Protein AF-A0AAD8A7N6-F1 (afdb_monomer)

Mean predicted aligned error: 13.06 Å

Structure (mmCIF, N/CA/C/O backbone):
data_AF-A0AAD8A7N6-F1
#
_entry.id   AF-A0AAD8A7N6-F1
#
loop_
_atom_site.group_PDB
_atom_site.id
_atom_site.type_symbol
_atom_site.label_atom_id
_atom_site.label_alt_id
_atom_site.label_comp_id
_atom_site.label_asym_id
_atom_site.label_entity_id
_atom_site.label_seq_id
_atom_site.pdbx_PDB_ins_code
_atom_site.Cartn_x
_atom_site.Cartn_y
_atom_site.Cartn_z
_atom_site.occupancy
_atom_site.B_iso_or_equiv
_atom_site.auth_seq_id
_atom_site.auth_comp_id
_atom_site.auth_asym_id
_atom_site.auth_atom_id
_atom_site.pdbx_PDB_model_num
ATOM 1 N N . MET A 1 1 ? -15.462 18.076 19.093 1.00 46.31 1 MET A N 1
ATOM 2 C CA . MET A 1 1 ? -15.935 16.865 18.397 1.00 46.31 1 MET A CA 1
ATOM 3 C C . MET A 1 1 ? -15.873 17.204 16.921 1.00 46.31 1 MET A C 1
ATOM 5 O O . MET A 1 1 ? -16.372 18.259 16.546 1.00 46.31 1 MET A O 1
ATOM 9 N N . ASP A 1 2 ? -15.022 16.487 16.196 1.00 60.28 2 ASP A N 1
ATOM 10 C CA . ASP A 1 2 ? -14.310 16.960 15.004 1.00 60.28 2 ASP A CA 1
ATOM 11 C C . ASP A 1 2 ? -15.208 16.905 13.756 1.00 60.28 2 ASP A C 1
ATOM 13 O O . ASP A 1 2 ? -15.872 15.897 13.522 1.00 60.28 2 ASP A O 1
ATOM 17 N N . GLN A 1 3 ? -15.214 17.958 12.928 1.00 60.38 3 GLN A N 1
ATOM 18 C CA . GLN A 1 3 ? -15.996 18.017 11.675 1.00 60.38 3 GLN A CA 1
ATOM 19 C C . GLN A 1 3 ? -15.710 16.816 10.754 1.00 60.38 3 GLN A C 1
ATOM 21 O O . GLN A 1 3 ? -16.534 16.448 9.915 1.00 60.38 3 GLN A O 1
ATOM 26 N N . PHE A 1 4 ? -14.543 16.197 10.932 1.00 56.78 4 PHE A N 1
ATOM 27 C CA . PHE A 1 4 ? -14.116 14.992 10.244 1.00 56.78 4 PHE A CA 1
ATOM 28 C C . PHE A 1 4 ? -14.900 13.730 10.652 1.00 56.78 4 PHE A C 1
ATOM 30 O O . PHE A 1 4 ? -15.256 12.925 9.790 1.00 56.78 4 PHE A O 1
ATOM 37 N N . GLU A 1 5 ? -15.207 13.554 11.941 1.00 57.00 5 GLU A N 1
ATOM 38 C CA . GLU A 1 5 ? -15.971 12.397 12.436 1.00 57.00 5 GLU A CA 1
ATOM 39 C C . GLU A 1 5 ? -17.414 12.428 11.918 1.00 57.00 5 GLU A C 1
ATOM 41 O O . GLU A 1 5 ? -17.934 11.406 11.465 1.00 57.00 5 GLU A O 1
ATOM 46 N N . ASP A 1 6 ? -18.013 13.621 11.859 1.00 71.75 6 ASP A N 1
ATOM 47 C CA . ASP A 1 6 ? -19.338 13.839 11.272 1.00 71.75 6 ASP A CA 1
ATOM 48 C C . ASP A 1 6 ? -19.371 13.529 9.769 1.00 71.75 6 ASP A C 1
ATOM 50 O O . ASP A 1 6 ? -20.366 13.009 9.254 1.00 71.75 6 ASP A O 1
ATOM 54 N N . GLU A 1 7 ? -18.294 13.833 9.036 1.00 70.50 7 GLU A N 1
ATOM 55 C CA . GLU A 1 7 ? -18.201 13.489 7.615 1.00 70.50 7 GLU A CA 1
ATOM 56 C C . GLU A 1 7 ? -18.102 11.968 7.426 1.00 70.50 7 GLU A C 1
ATOM 58 O O . GLU A 1 7 ? -18.803 11.404 6.582 1.00 70.50 7 GLU A O 1
ATOM 63 N N . VAL A 1 8 ? -17.299 11.281 8.247 1.00 63.91 8 VAL A N 1
ATOM 64 C CA . VAL A 1 8 ? -17.173 9.813 8.229 1.00 63.91 8 VAL A CA 1
ATOM 65 C C . VAL A 1 8 ? -18.505 9.136 8.566 1.00 63.91 8 VAL A C 1
ATOM 67 O O . VAL A 1 8 ? -18.889 8.174 7.890 1.00 63.91 8 VAL A O 1
ATOM 70 N N . LEU A 1 9 ? -19.250 9.652 9.547 1.00 67.88 9 LEU A N 1
ATOM 71 C CA . LEU A 1 9 ? -20.554 9.114 9.933 1.00 67.88 9 LEU A CA 1
ATOM 72 C C . LEU A 1 9 ? -21.582 9.263 8.799 1.00 67.88 9 LEU A C 1
ATOM 74 O O . LEU A 1 9 ? -22.197 8.277 8.385 1.00 67.88 9 LEU A O 1
ATOM 78 N N . LYS A 1 10 ? -21.680 10.456 8.195 1.00 77.38 10 LYS A N 1
ATOM 79 C CA . LYS A 1 10 ? -22.572 10.721 7.048 1.00 77.38 10 LYS A CA 1
ATOM 80 C C . LYS A 1 10 ? -22.277 9.817 5.851 1.00 77.38 10 LYS A C 1
ATOM 82 O O . LYS A 1 10 ? -23.195 9.368 5.163 1.00 77.38 10 LYS A O 1
ATOM 87 N N . LEU A 1 11 ? -21.003 9.528 5.595 1.00 69.44 11 LEU A N 1
ATOM 88 C CA . LEU A 1 11 ? -20.590 8.638 4.507 1.00 69.44 11 LEU A CA 1
ATOM 89 C C . LEU A 1 11 ? -20.935 7.179 4.793 1.00 69.44 11 LEU A C 1
ATOM 91 O O . LEU A 1 11 ? -21.387 6.468 3.895 1.00 69.44 11 LEU A O 1
ATOM 95 N N . THR A 1 12 ? -20.768 6.750 6.042 1.00 64.75 12 THR A N 1
ATOM 96 C CA . THR A 1 12 ? -21.129 5.399 6.488 1.00 64.75 12 THR A CA 1
ATOM 97 C C . THR A 1 12 ? -22.633 5.164 6.314 1.00 64.75 12 THR A C 1
ATOM 99 O O . THR A 1 12 ? -23.049 4.145 5.758 1.00 64.75 12 THR A O 1
ATOM 102 N N . GLU A 1 13 ? -23.458 6.154 6.663 1.00 77.25 13 GLU A N 1
ATOM 103 C CA . GLU A 1 13 ? -24.908 6.114 6.450 1.00 77.25 13 GLU A CA 1
ATOM 104 C C . GLU A 1 13 ? -25.305 6.123 4.967 1.00 77.25 13 GLU A C 1
ATOM 106 O O . GLU A 1 13 ? -26.224 5.404 4.565 1.00 77.25 13 GLU A O 1
ATOM 111 N N . GLN A 1 14 ? -24.617 6.906 4.127 1.00 72.12 14 GLN A N 1
ATOM 112 C CA . GLN A 1 14 ? -24.842 6.906 2.677 1.00 72.12 14 GLN A CA 1
ATOM 113 C C . GLN A 1 14 ? -24.515 5.544 2.052 1.00 72.12 14 GLN A C 1
ATOM 115 O O . GLN A 1 14 ? -25.304 5.040 1.253 1.00 72.12 14 GLN A O 1
ATOM 120 N N . ILE A 1 15 ? -23.410 4.907 2.451 1.00 67.56 15 ILE A N 1
ATOM 121 C CA . ILE A 1 15 ? -23.038 3.560 1.991 1.00 67.56 15 ILE A CA 1
ATOM 122 C C . ILE A 1 15 ? -24.083 2.527 2.436 1.00 67.56 15 ILE A C 1
ATOM 124 O O . ILE A 1 15 ? -24.479 1.674 1.641 1.00 67.56 15 ILE A O 1
ATOM 128 N N . HIS A 1 16 ? -24.584 2.619 3.671 1.00 68.31 16 HIS A N 1
ATOM 129 C CA . HIS A 1 16 ? -25.640 1.733 4.169 1.00 68.31 16 HIS A CA 1
ATOM 130 C C . HIS A 1 16 ? -26.956 1.896 3.384 1.00 68.31 16 HIS A C 1
ATOM 132 O O . HIS A 1 16 ? -27.579 0.907 2.994 1.00 68.31 16 HIS A O 1
ATOM 138 N N . LYS A 1 17 ? -27.345 3.136 3.056 1.00 72.94 17 LYS A N 1
ATOM 139 C CA . LYS A 1 17 ? -28.509 3.424 2.198 1.00 72.94 17 LYS A CA 1
ATOM 140 C C . LYS A 1 17 ? -28.326 2.890 0.772 1.00 72.94 17 LYS A C 1
ATOM 142 O O . LYS A 1 17 ? -29.270 2.337 0.211 1.00 72.94 17 LYS A O 1
ATOM 147 N N . LEU A 1 18 ? -27.121 2.991 0.204 1.00 64.88 18 LEU A N 1
ATOM 148 C CA . LEU A 1 18 ? -26.805 2.452 -1.126 1.00 64.88 18 LEU A CA 1
ATOM 149 C C . LEU A 1 18 ? -26.867 0.916 -1.162 1.00 64.88 18 LEU A C 1
ATOM 151 O O . LEU A 1 18 ? -27.415 0.362 -2.114 1.00 64.88 18 LEU A O 1
ATOM 155 N N . LYS A 1 19 ? -26.402 0.231 -0.107 1.00 60.16 19 LYS A N 1
ATOM 156 C CA . LYS A 1 19 ? -26.507 -1.236 0.035 1.00 60.16 19 LYS A CA 1
ATOM 157 C C . LYS A 1 19 ? -27.957 -1.731 0.087 1.00 60.16 19 LYS A C 1
ATOM 159 O O . LYS A 1 19 ? -28.248 -2.806 -0.430 1.00 60.16 19 LYS A O 1
ATOM 164 N N . ASN A 1 20 ? -28.862 -0.937 0.659 1.00 56.34 20 ASN A N 1
ATOM 165 C CA . ASN A 1 20 ? -30.268 -1.312 0.830 1.00 56.34 20 ASN A CA 1
ATOM 166 C C . ASN A 1 20 ? -31.174 -0.884 -0.338 1.00 56.34 20 ASN A C 1
ATOM 168 O O . ASN A 1 20 ? -32.325 -1.308 -0.390 1.00 56.34 20 ASN A O 1
ATOM 172 N N . SER A 1 21 ? -30.690 -0.060 -1.278 1.00 51.03 21 SER A N 1
ATOM 173 C CA . SER A 1 21 ? -31.561 0.544 -2.294 1.00 51.03 21 SER A CA 1
ATOM 174 C C . SER A 1 21 ? -31.680 -0.235 -3.608 1.00 51.03 21 SER A C 1
ATOM 176 O O . SER A 1 21 ? -32.789 -0.274 -4.134 1.00 51.03 21 SER A O 1
ATOM 178 N N . LYS A 1 22 ? -30.647 -0.892 -4.171 1.00 47.41 22 LYS A N 1
ATOM 179 C CA . LYS A 1 22 ? -30.820 -1.653 -5.435 1.00 47.41 22 LYS A CA 1
ATOM 180 C C . LYS A 1 22 ? -29.900 -2.877 -5.599 1.00 47.41 22 LYS A C 1
ATOM 182 O O . LYS A 1 22 ? -28.683 -2.767 -5.575 1.00 47.41 22 LYS A O 1
ATOM 187 N N . HIS A 1 23 ? -30.562 -3.989 -5.945 1.00 35.00 23 HIS A N 1
ATOM 188 C CA . HIS A 1 23 ? -30.101 -5.206 -6.639 1.00 35.00 23 HIS A CA 1
ATOM 189 C C . HIS A 1 23 ? -29.477 -6.375 -5.852 1.00 35.00 23 HIS A C 1
ATOM 191 O O . HIS A 1 23 ? -28.300 -6.715 -5.929 1.00 35.00 23 HIS A O 1
ATOM 197 N N . SER A 1 24 ? -30.396 -7.109 -5.225 1.00 34.59 24 SER A N 1
ATOM 198 C CA . SER A 1 24 ? -30.426 -8.572 -5.158 1.00 34.59 24 SER A CA 1
ATOM 199 C C . SER A 1 24 ? -30.025 -9.251 -6.493 1.00 34.59 24 SER A C 1
ATOM 201 O O . SER A 1 24 ? -30.486 -8.849 -7.558 1.00 34.59 24 SER A O 1
ATOM 203 N N . LYS A 1 25 ? -29.236 -10.336 -6.395 1.00 36.25 25 LYS A N 1
ATOM 204 C CA . LYS A 1 25 ? -28.966 -11.392 -7.406 1.00 36.25 25 LYS A CA 1
ATOM 205 C C . LYS A 1 25 ? -28.040 -11.068 -8.598 1.00 36.25 25 LYS A C 1
ATOM 207 O O . LYS A 1 25 ? -28.459 -11.057 -9.749 1.00 36.25 25 LYS A O 1
ATOM 212 N N . LYS A 1 26 ? -26.727 -11.054 -8.353 1.00 34.12 26 LYS A N 1
ATOM 213 C CA . LYS A 1 26 ? -25.748 -11.643 -9.298 1.00 34.12 26 LYS A CA 1
ATOM 214 C C . LYS A 1 26 ? -24.631 -12.371 -8.541 1.00 34.12 26 LYS A C 1
ATOM 216 O O . LYS A 1 26 ? -23.447 -12.139 -8.727 1.00 34.12 26 LYS A O 1
ATOM 221 N N . LYS A 1 27 ? -25.051 -13.252 -7.630 1.00 36.81 27 LYS A N 1
ATOM 222 C CA . LYS A 1 27 ? -24.215 -14.310 -7.056 1.00 36.81 27 LYS A CA 1
ATOM 223 C C . LYS A 1 27 ? -24.115 -15.414 -8.118 1.00 36.81 27 LYS A C 1
ATOM 225 O O . LYS A 1 27 ? -25.150 -15.857 -8.599 1.00 36.81 27 LYS A O 1
ATOM 230 N N . ILE A 1 28 ? -22.899 -15.858 -8.423 1.00 35.88 28 ILE A N 1
ATOM 231 C CA . ILE A 1 28 ? -22.592 -17.256 -8.770 1.00 35.88 28 ILE A CA 1
ATOM 232 C C . ILE A 1 28 ? -23.363 -17.809 -9.985 1.00 35.88 28 ILE A C 1
ATOM 234 O O . ILE A 1 28 ? -24.407 -18.443 -9.857 1.00 35.88 28 ILE A O 1
ATOM 238 N N . LYS A 1 29 ? -22.799 -17.628 -11.182 1.00 28.84 29 LYS A N 1
ATOM 239 C CA . LYS A 1 29 ? -23.037 -18.529 -12.325 1.00 28.84 29 LYS A CA 1
ATOM 240 C C . LYS A 1 29 ? -21.831 -18.554 -13.273 1.00 28.84 29 LYS A C 1
ATOM 242 O O . LYS A 1 29 ? -21.982 -18.397 -14.476 1.00 28.84 29 LYS A O 1
ATOM 247 N N . ILE A 1 30 ? -20.628 -18.681 -12.716 1.00 31.33 30 ILE A N 1
ATOM 248 C CA . ILE A 1 30 ? -19.391 -18.952 -13.464 1.00 31.33 30 ILE A CA 1
ATOM 249 C C . ILE A 1 30 ? -18.563 -19.903 -12.596 1.00 31.33 30 ILE A C 1
ATOM 251 O O . ILE A 1 30 ? -17.629 -19.472 -11.948 1.00 31.33 30 ILE A O 1
ATOM 255 N N . GLU A 1 31 ? -19.019 -21.149 -12.458 1.00 35.91 31 GLU A N 1
ATOM 256 C CA . GLU A 1 31 ? -18.225 -22.320 -12.035 1.00 35.91 31 GLU A CA 1
ATOM 257 C C . GLU A 1 31 ? -19.170 -23.525 -11.931 1.00 35.91 31 GLU A C 1
ATOM 259 O O . GLU A 1 31 ? -19.730 -23.818 -10.877 1.00 35.91 31 GLU A O 1
ATOM 264 N N . LYS A 1 32 ? -19.440 -24.157 -13.079 1.00 34.94 32 LYS A N 1
ATOM 265 C CA . LYS A 1 32 ? -19.813 -25.578 -13.225 1.00 34.94 32 LYS A CA 1
ATOM 266 C C . LYS A 1 32 ? -20.087 -25.877 -14.702 1.00 34.94 32 LYS A C 1
ATOM 268 O O . LYS A 1 32 ? -21.235 -25.895 -15.124 1.00 34.94 32 LYS A O 1
ATOM 273 N N . SER A 1 33 ? -19.017 -26.063 -15.471 1.00 31.70 33 SER A N 1
ATOM 274 C CA . SER A 1 33 ? -18.968 -26.942 -16.655 1.00 31.70 33 SER A CA 1
ATOM 275 C C . SER A 1 33 ? -17.565 -26.861 -17.271 1.00 31.70 33 SER A C 1
ATOM 277 O O . SER A 1 33 ? -17.348 -26.221 -18.294 1.00 31.70 33 SER A O 1
ATOM 279 N N . LEU A 1 34 ? -16.588 -27.451 -16.592 1.00 35.03 34 LEU A N 1
ATOM 280 C CA . LEU A 1 34 ? -15.287 -27.794 -17.170 1.00 35.03 34 LEU A CA 1
ATOM 281 C C . LEU A 1 34 ? -14.994 -29.227 -16.733 1.00 35.03 34 LEU A C 1
ATOM 283 O O . LEU A 1 34 ? -14.119 -29.473 -15.913 1.00 35.03 34 LEU A O 1
ATOM 287 N N . VAL A 1 35 ? -15.823 -30.153 -17.212 1.00 33.69 35 VAL A N 1
ATOM 288 C CA . VAL A 1 35 ? -15.494 -31.575 -17.256 1.00 33.69 35 VAL A CA 1
ATOM 289 C C . VAL A 1 35 ? -16.116 -32.140 -18.537 1.00 33.69 35 VAL A C 1
ATOM 291 O O . VAL A 1 35 ? -17.303 -31.930 -18.780 1.00 33.69 35 VAL A O 1
ATOM 294 N N . ASP A 1 36 ? -15.262 -32.818 -19.300 1.00 28.64 36 ASP A N 1
ATOM 295 C CA . ASP A 1 36 ? -15.499 -33.723 -20.431 1.00 28.64 36 ASP A CA 1
ATOM 296 C C . ASP A 1 36 ? -15.764 -33.175 -21.842 1.00 28.64 36 ASP A C 1
ATOM 298 O O . ASP A 1 36 ? -16.719 -32.450 -22.104 1.00 28.64 36 ASP A O 1
ATOM 302 N N . GLY A 1 37 ? -14.943 -33.672 -22.780 1.00 30.34 37 GLY A N 1
ATOM 303 C CA . GLY A 1 37 ? -15.409 -34.013 -24.126 1.00 30.34 37 GLY A CA 1
ATOM 304 C C . GLY A 1 37 ? -14.680 -33.362 -25.302 1.00 30.34 37 GLY A C 1
ATOM 305 O O . GLY A 1 37 ? -15.206 -32.444 -25.910 1.00 30.34 37 GLY A O 1
ATOM 306 N N . THR A 1 38 ? -13.493 -33.880 -25.630 1.00 29.62 38 THR A N 1
ATOM 307 C CA . THR A 1 38 ? -13.022 -34.217 -26.996 1.00 29.62 38 THR A CA 1
ATOM 308 C C . THR A 1 38 ? -13.595 -33.457 -28.210 1.00 29.62 38 THR A C 1
ATOM 310 O O . THR A 1 38 ? -14.731 -33.690 -28.621 1.00 29.62 38 THR A O 1
ATOM 313 N N . ASP A 1 39 ? -12.729 -32.702 -28.893 1.00 31.30 39 ASP A N 1
ATOM 314 C CA . ASP A 1 39 ? -12.876 -32.315 -30.302 1.00 31.30 39 ASP A CA 1
ATOM 315 C C . ASP A 1 39 ? -12.734 -33.538 -31.227 1.00 31.30 39 ASP A C 1
ATOM 317 O O . ASP A 1 39 ? -11.641 -34.095 -31.297 1.00 31.30 39 ASP A O 1
ATOM 321 N N . VAL A 1 40 ? -13.777 -33.899 -31.993 1.00 31.45 40 VAL A N 1
ATOM 322 C CA . VAL A 1 40 ? -13.654 -34.525 -33.331 1.00 31.45 40 VAL A CA 1
ATOM 323 C C . VAL A 1 40 ? -14.874 -34.162 -34.207 1.00 31.45 40 VAL A C 1
ATOM 325 O O . VAL A 1 40 ? -15.968 -34.679 -34.020 1.00 31.45 40 VAL A O 1
ATOM 328 N N . LEU A 1 41 ? -14.636 -33.258 -35.167 1.00 33.03 41 LEU A N 1
ATOM 329 C CA . LEU A 1 41 ? -15.155 -33.156 -36.547 1.00 33.03 41 LEU A CA 1
ATOM 330 C C . LEU A 1 41 ? -16.608 -33.580 -36.878 1.00 33.03 41 LEU A C 1
ATOM 332 O O . LEU A 1 41 ? -16.917 -34.765 -36.943 1.00 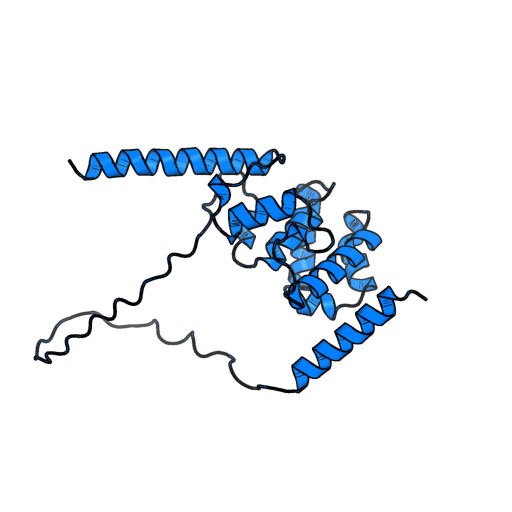33.03 41 LEU A O 1
ATOM 336 N N . CYS A 1 42 ? -17.411 -32.633 -37.386 1.00 27.42 42 CYS A N 1
ATOM 337 C CA . CYS A 1 42 ? -18.180 -32.861 -38.620 1.00 27.42 42 CYS A CA 1
ATOM 338 C C . CYS A 1 42 ? -18.540 -31.544 -39.326 1.00 27.42 42 CYS A C 1
ATOM 340 O O . CYS A 1 42 ? -18.980 -30.575 -38.711 1.00 27.42 42 CYS A O 1
ATOM 342 N N . ALA A 1 43 ? -18.319 -31.537 -40.636 1.00 39.12 43 ALA A N 1
ATOM 343 C CA . ALA A 1 43 ? -18.619 -30.462 -41.556 1.00 39.12 43 ALA A CA 1
ATOM 344 C C . ALA A 1 43 ? -20.097 -30.483 -41.975 1.00 39.12 43 ALA A C 1
ATOM 346 O O . ALA A 1 43 ? -20.593 -31.506 -42.431 1.00 39.12 43 ALA A O 1
ATOM 347 N N . SER A 1 44 ? -20.755 -29.325 -41.941 1.00 31.86 44 SER A N 1
ATOM 348 C CA . SER A 1 44 ? -21.818 -28.965 -42.888 1.00 31.86 44 SER A CA 1
ATOM 349 C C . SER A 1 44 ? -22.061 -27.462 -42.812 1.00 31.86 44 SER A C 1
ATOM 351 O O . SER A 1 44 ? -22.163 -26.897 -41.725 1.00 31.86 44 SER A O 1
ATOM 353 N N . GLY A 1 45 ? -22.083 -26.827 -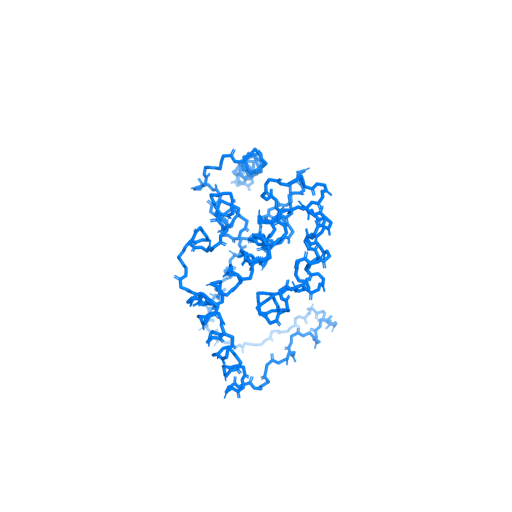43.981 1.00 41.66 45 GLY A N 1
ATOM 354 C CA . GLY A 1 45 ? -21.976 -25.390 -44.168 1.00 41.66 45 GLY A CA 1
ATOM 355 C C . GLY A 1 45 ? -23.002 -24.543 -43.419 1.00 41.66 45 GLY A C 1
ATOM 356 O O . GLY A 1 45 ? -24.203 -24.792 -43.454 1.00 41.66 45 GLY A O 1
ATOM 357 N N . PHE A 1 46 ? -22.501 -23.447 -42.859 1.00 30.03 46 PHE A N 1
ATOM 358 C CA . PHE A 1 46 ? -23.254 -22.209 -42.761 1.00 30.03 46 PHE A CA 1
ATOM 359 C C . PHE A 1 46 ? -22.282 -21.052 -43.010 1.00 30.03 46 PHE A C 1
ATOM 361 O O . PHE A 1 46 ? -21.389 -20.782 -42.207 1.00 30.03 46 PHE A O 1
ATOM 368 N N . PHE A 1 47 ? -22.415 -20.406 -44.170 1.00 38.72 47 PHE A N 1
ATOM 369 C CA . PHE A 1 47 ? -21.736 -19.149 -44.464 1.00 38.72 47 PHE A CA 1
ATOM 370 C C . PHE A 1 47 ? -22.313 -18.073 -43.539 1.00 38.72 47 PHE A C 1
ATOM 372 O O . PHE A 1 47 ? -23.384 -17.529 -43.786 1.00 38.72 47 PHE A O 1
ATOM 379 N N . GLY A 1 48 ? -21.590 -17.788 -42.461 1.00 31.38 48 GLY A N 1
ATOM 380 C CA . GLY A 1 48 ? -21.832 -16.673 -41.556 1.00 31.38 48 GLY A CA 1
ATOM 381 C C . GLY A 1 48 ? -20.538 -15.898 -41.362 1.00 31.38 48 GLY A C 1
ATOM 382 O O . GLY A 1 48 ? -19.820 -16.107 -40.389 1.00 31.38 48 GLY A O 1
ATOM 383 N N . ASN A 1 49 ? -20.224 -15.022 -42.316 1.00 37.53 49 ASN A N 1
ATOM 384 C CA . ASN A 1 49 ? -19.196 -14.003 -42.145 1.00 37.53 49 ASN A CA 1
ATOM 385 C C . ASN A 1 49 ? -19.654 -13.010 -41.074 1.00 37.53 49 ASN A C 1
ATOM 387 O O . ASN A 1 49 ? -20.385 -12.079 -41.381 1.00 37.53 49 ASN A O 1
ATOM 391 N N . THR A 1 50 ? -19.166 -13.178 -39.852 1.00 33.88 50 THR A N 1
ATOM 392 C CA . THR A 1 50 ? -18.843 -12.072 -38.944 1.00 33.88 50 THR A CA 1
ATOM 393 C C . THR A 1 50 ? -17.770 -12.571 -37.991 1.00 33.88 50 THR A C 1
ATOM 395 O O . THR A 1 50 ? -18.050 -13.083 -36.908 1.00 33.88 50 THR A O 1
ATOM 398 N N . SER A 1 51 ? -16.512 -12.435 -38.405 1.00 40.16 51 SER A N 1
ATOM 399 C CA . SER A 1 51 ? -15.379 -12.441 -37.490 1.00 40.16 51 SER A CA 1
ATOM 400 C C . SER A 1 51 ? -15.455 -11.182 -36.622 1.00 40.16 51 SER A C 1
ATOM 402 O O . SER A 1 51 ? -14.737 -10.208 -36.845 1.00 40.16 51 SER A O 1
ATOM 404 N N . GLU A 1 52 ? -16.333 -11.174 -35.622 1.00 39.16 52 GLU A N 1
ATOM 405 C CA . GLU A 1 52 ? -16.111 -10.320 -34.463 1.00 39.16 52 GLU A CA 1
ATOM 406 C C . GLU A 1 52 ? -14.972 -10.950 -33.667 1.00 39.16 52 GLU A C 1
ATOM 408 O O . GLU A 1 52 ? -15.165 -11.735 -32.738 1.00 39.16 52 GLU A O 1
ATOM 413 N N . SER A 1 53 ? -13.748 -10.612 -34.071 1.00 41.94 53 SER A N 1
ATOM 414 C CA . SER A 1 53 ? -12.565 -10.766 -33.239 1.00 41.94 53 SER A CA 1
ATOM 415 C C . SER A 1 53 ? -12.812 -9.981 -31.954 1.00 41.94 53 SER A C 1
ATOM 417 O O . SER A 1 53 ? -12.523 -8.787 -31.880 1.00 41.94 53 SER A O 1
ATOM 419 N N . LYS A 1 54 ? -13.381 -10.638 -30.935 1.00 43.53 54 LYS A N 1
ATOM 420 C CA . LYS A 1 54 ? -13.385 -10.136 -29.561 1.00 43.53 54 LYS A CA 1
ATOM 421 C C . LYS A 1 54 ? -11.931 -9.857 -29.223 1.00 43.53 54 LYS A C 1
ATOM 423 O O . LYS A 1 54 ? -11.144 -10.781 -29.037 1.00 43.53 54 LYS A O 1
ATOM 428 N N . THR A 1 55 ? -11.561 -8.583 -29.224 1.00 43.22 55 THR A N 1
ATOM 429 C CA . THR A 1 55 ? -10.212 -8.148 -28.889 1.00 43.22 55 THR A CA 1
ATOM 430 C C . THR A 1 55 ? -9.927 -8.630 -27.473 1.00 43.22 55 THR A C 1
ATOM 432 O O . THR A 1 55 ? -10.494 -8.136 -26.498 1.00 43.22 55 THR A O 1
ATOM 435 N N . ILE A 1 56 ? -9.095 -9.665 -27.348 1.00 50.91 56 ILE A N 1
ATOM 436 C CA . ILE A 1 56 ? -8.638 -10.141 -26.048 1.00 50.91 56 ILE A CA 1
ATOM 437 C C . ILE A 1 56 ? -7.819 -8.991 -25.463 1.00 50.91 56 ILE A C 1
ATOM 439 O O . ILE A 1 56 ? -6.692 -8.734 -25.886 1.00 50.91 56 ILE A O 1
ATOM 443 N N . LYS A 1 57 ? -8.404 -8.243 -24.520 1.00 47.44 57 LYS A N 1
ATOM 444 C CA . LYS A 1 57 ? -7.654 -7.271 -23.726 1.00 47.44 57 LYS A CA 1
ATOM 445 C C . LYS A 1 57 ? -6.613 -8.059 -22.940 1.00 47.44 57 LYS A C 1
ATOM 447 O O . LYS A 1 57 ? -6.944 -8.743 -21.977 1.00 47.44 57 LYS A O 1
ATOM 452 N N . HIS A 1 58 ? -5.358 -7.994 -23.368 1.00 63.22 58 HIS A N 1
ATOM 453 C CA . HIS A 1 58 ? -4.250 -8.526 -22.588 1.00 63.22 58 HIS A CA 1
ATOM 454 C C . HIS A 1 58 ? -4.087 -7.669 -21.332 1.00 63.22 58 HIS A C 1
ATOM 456 O O . HIS A 1 58 ? -3.577 -6.550 -21.391 1.00 63.22 58 HIS A O 1
ATOM 462 N N . TYR A 1 59 ? -4.554 -8.190 -20.200 1.00 83.88 59 TYR A N 1
ATOM 463 C CA . TYR A 1 59 ? -4.331 -7.576 -18.899 1.00 83.88 59 TYR A CA 1
ATOM 464 C C . TYR A 1 59 ? -2.871 -7.761 -18.487 1.00 83.88 59 TYR A C 1
ATOM 466 O O . TYR A 1 59 ? -2.263 -8.808 -18.715 1.00 83.88 59 TYR A O 1
ATOM 474 N N . TRP A 1 60 ? -2.291 -6.715 -17.904 1.00 93.94 60 TRP A N 1
ATOM 475 C CA . TRP A 1 60 ? -0.951 -6.783 -17.344 1.00 93.94 60 TRP A CA 1
ATOM 476 C C . TRP A 1 60 ? -0.937 -7.748 -16.154 1.00 93.94 60 TRP A C 1
ATOM 478 O O . TRP A 1 60 ? -1.744 -7.634 -15.236 1.00 93.94 60 TRP A O 1
ATOM 488 N N . THR A 1 61 ? -0.003 -8.697 -16.163 1.00 95.69 61 THR A N 1
ATOM 489 C CA . THR A 1 61 ? 0.297 -9.549 -15.008 1.00 95.69 61 THR A CA 1
ATOM 490 C C . THR A 1 61 ? 1.778 -9.378 -14.683 1.00 95.69 61 THR A C 1
ATOM 492 O O . THR A 1 61 ? 2.623 -9.806 -15.480 1.00 95.69 61 THR A O 1
ATOM 495 N N . PRO A 1 62 ? 2.126 -8.726 -13.562 1.00 96.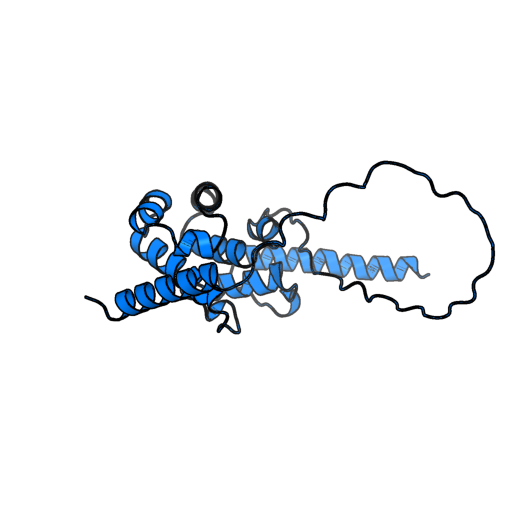06 62 PRO A N 1
ATOM 496 C CA . PRO A 1 62 ? 3.513 -8.524 -13.187 1.00 96.06 62 PRO A CA 1
ATOM 497 C C . PRO A 1 62 ? 4.184 -9.885 -12.933 1.00 96.06 62 PRO A C 1
ATOM 499 O O . PRO A 1 62 ? 3.670 -10.701 -12.167 1.00 96.06 62 PRO A O 1
ATOM 502 N N . PRO A 1 63 ? 5.329 -10.180 -13.570 1.00 96.62 63 PRO A N 1
ATOM 503 C CA . PRO A 1 63 ? 5.994 -11.464 -13.399 1.00 96.62 63 PRO A CA 1
ATOM 504 C C . PRO A 1 63 ? 6.574 -11.626 -11.991 1.00 96.62 63 PRO A C 1
ATOM 506 O O . PRO A 1 63 ? 7.067 -10.669 -11.391 1.00 96.62 63 PRO A O 1
ATOM 509 N N . ARG A 1 64 ? 6.621 -12.869 -11.505 1.00 97.25 64 ARG A N 1
ATOM 510 C CA . ARG A 1 64 ? 7.326 -13.202 -10.262 1.00 97.25 64 ARG A CA 1
ATOM 511 C C . ARG A 1 64 ? 8.823 -12.924 -10.391 1.00 97.25 64 ARG A C 1
ATOM 513 O O . ARG A 1 64 ? 9.443 -13.349 -11.367 1.00 97.25 64 ARG A O 1
ATOM 520 N N . SER A 1 65 ? 9.386 -12.215 -9.420 1.00 97.31 65 SER A N 1
ATOM 521 C CA . SER A 1 65 ? 10.810 -11.894 -9.323 1.00 97.31 65 SER A CA 1
ATOM 522 C C . SER A 1 65 ? 11.482 -12.713 -8.215 1.00 97.31 65 SER A C 1
ATOM 524 O O . SER A 1 65 ? 10.802 -13.204 -7.312 1.00 97.31 65 SER A O 1
ATOM 526 N N . PRO A 1 66 ? 12.823 -12.814 -8.196 1.00 97.12 66 PRO A N 1
ATOM 527 C CA . PRO A 1 66 ? 13.540 -13.433 -7.079 1.00 97.12 66 PRO A CA 1
ATOM 528 C C . PRO A 1 66 ? 13.445 -12.627 -5.768 1.00 97.12 66 PRO A C 1
ATOM 530 O O . PRO A 1 66 ? 13.948 -13.069 -4.737 1.00 97.12 66 PRO A O 1
ATOM 533 N N . TYR A 1 67 ? 12.840 -11.433 -5.778 1.00 95.38 67 TYR A N 1
ATOM 534 C CA . TYR A 1 67 ? 12.747 -10.560 -4.606 1.00 95.38 67 TYR A CA 1
ATOM 535 C C . TYR A 1 67 ? 11.488 -10.785 -3.766 1.00 95.38 67 TYR A C 1
ATOM 537 O O . TYR A 1 67 ? 11.443 -10.273 -2.646 1.00 95.38 67 TYR A O 1
ATOM 545 N N . ASN A 1 68 ? 10.506 -11.532 -4.289 1.00 94.31 68 ASN A N 1
ATOM 546 C CA . ASN A 1 68 ? 9.255 -11.890 -3.614 1.00 94.31 68 ASN A CA 1
ATOM 547 C C . ASN A 1 68 ? 8.556 -10.690 -2.965 1.00 94.31 68 ASN A C 1
ATOM 549 O O . ASN A 1 68 ? 8.205 -10.715 -1.784 1.00 94.31 68 ASN A O 1
ATOM 553 N N . LEU A 1 69 ? 8.383 -9.612 -3.730 1.00 97.00 69 LEU A N 1
ATOM 554 C CA . LEU A 1 69 ? 7.678 -8.442 -3.225 1.00 97.00 69 LEU A CA 1
ATOM 555 C C . LEU A 1 69 ? 6.204 -8.791 -3.001 1.00 97.00 69 LEU A C 1
ATOM 557 O O . LEU A 1 69 ? 5.589 -9.478 -3.816 1.00 97.00 69 LEU A O 1
ATOM 561 N N . VAL A 1 70 ? 5.616 -8.305 -1.905 1.00 97.50 70 VAL A N 1
ATOM 562 C CA . VAL A 1 70 ? 4.206 -8.588 -1.579 1.00 97.50 70 VAL A CA 1
ATOM 563 C C . VAL A 1 70 ? 3.260 -8.068 -2.670 1.00 97.50 70 VAL A C 1
ATOM 565 O O . VAL A 1 70 ? 2.246 -8.692 -2.974 1.00 97.50 70 VAL A O 1
ATOM 568 N N . GLN A 1 71 ? 3.654 -6.987 -3.348 1.00 98.25 71 GLN A N 1
ATOM 569 C CA . GLN A 1 71 ? 2.956 -6.423 -4.499 1.00 98.25 71 GLN A CA 1
ATOM 570 C C . GLN A 1 71 ? 2.812 -7.413 -5.664 1.00 98.25 71 GLN A C 1
ATOM 572 O O . GLN A 1 71 ? 1.814 -7.373 -6.372 1.00 98.25 71 GLN A O 1
ATOM 577 N N . GLU A 1 72 ? 3.767 -8.331 -5.851 1.00 97.88 72 GLU A N 1
ATOM 578 C CA . GLU A 1 72 ? 3.689 -9.364 -6.892 1.00 97.88 72 GLU A CA 1
ATOM 579 C C . GLU A 1 72 ? 2.583 -10.391 -6.616 1.00 97.88 72 GLU A C 1
ATOM 581 O O . GLU A 1 72 ? 2.245 -11.166 -7.505 1.00 97.88 72 GLU A O 1
ATOM 586 N N . VAL A 1 73 ? 2.089 -10.486 -5.375 1.00 97.12 73 VAL A N 1
ATOM 587 C CA . VAL A 1 73 ? 0.972 -11.370 -5.001 1.00 97.12 73 VAL A CA 1
ATOM 588 C C . VAL A 1 73 ? -0.343 -10.601 -5.057 1.00 97.12 73 VAL A C 1
ATOM 590 O O . VAL A 1 73 ? -1.325 -11.111 -5.578 1.00 97.12 73 VAL A O 1
ATOM 593 N N . LEU A 1 74 ? -0.355 -9.367 -4.549 1.00 97.69 74 LEU A N 1
ATOM 594 C CA . LEU A 1 74 ? -1.576 -8.580 -4.350 1.00 97.69 74 LEU A CA 1
ATOM 595 C C . LEU A 1 74 ? -2.019 -7.769 -5.575 1.00 97.69 74 LEU A C 1
ATOM 597 O O . LEU A 1 74 ? -3.041 -7.106 -5.517 1.00 97.69 74 LEU A O 1
ATOM 601 N N . HIS A 1 75 ? -1.287 -7.806 -6.692 1.00 97.06 75 HIS A N 1
ATOM 602 C CA . HIS A 1 75 ? -1.552 -6.949 -7.859 1.00 97.06 75 HIS A CA 1
ATOM 603 C C . HIS A 1 75 ? -2.952 -7.083 -8.487 1.00 97.06 75 HIS A C 1
ATOM 605 O O . HIS A 1 75 ? -3.339 -6.235 -9.286 1.00 97.06 75 HIS A O 1
ATOM 611 N N . HIS A 1 76 ? -3.670 -8.173 -8.211 1.00 95.19 76 HIS A N 1
ATOM 612 C CA . HIS A 1 76 ? -5.017 -8.413 -8.725 1.00 95.19 76 HIS A CA 1
ATOM 613 C C . HIS A 1 76 ? -6.085 -7.611 -7.967 1.00 95.19 76 HIS A C 1
ATOM 615 O O . HIS A 1 76 ? -7.176 -7.421 -8.497 1.00 95.19 76 HIS A O 1
ATOM 621 N N . ASP A 1 77 ? -5.766 -7.131 -6.761 1.00 97.62 77 ASP A N 1
ATOM 622 C CA . ASP A 1 77 ? -6.612 -6.253 -5.961 1.00 97.62 77 ASP A CA 1
ATOM 623 C C . ASP A 1 77 ? -5.839 -4.969 -5.629 1.00 97.62 77 ASP A C 1
ATOM 625 O O . ASP A 1 77 ? -4.930 -4.923 -4.794 1.00 97.62 77 ASP A O 1
ATOM 629 N N . GLU A 1 78 ? -6.204 -3.900 -6.329 1.00 97.56 78 GLU A N 1
ATOM 630 C CA . GLU A 1 78 ? -5.562 -2.594 -6.221 1.00 97.56 78 GLU A CA 1
ATOM 631 C C . GLU A 1 78 ? -5.598 -2.034 -4.795 1.00 97.56 78 GLU A C 1
ATOM 633 O O . GLU A 1 78 ? -4.607 -1.462 -4.329 1.00 97.56 78 GLU A O 1
ATOM 638 N N . TRP A 1 79 ? -6.709 -2.226 -4.080 1.00 98.56 79 TRP A N 1
ATOM 639 C CA . TRP A 1 79 ? -6.864 -1.742 -2.714 1.00 98.56 79 TRP A CA 1
ATOM 640 C C . TRP A 1 79 ? -5.971 -2.520 -1.750 1.00 98.56 79 TRP A C 1
ATOM 642 O O . TRP A 1 79 ? -5.264 -1.900 -0.952 1.00 98.56 79 TRP A O 1
ATOM 652 N N . GLN A 1 80 ? -5.930 -3.853 -1.846 1.00 98.62 80 GLN A N 1
ATOM 653 C CA . GLN A 1 80 ? -5.051 -4.666 -1.001 1.00 98.62 80 GLN A CA 1
ATOM 654 C C . GLN A 1 80 ? -3.574 -4.351 -1.256 1.00 98.62 80 GLN A C 1
ATOM 656 O O . GLN A 1 80 ? -2.783 -4.276 -0.312 1.00 98.62 80 GLN A O 1
ATOM 661 N N . LEU A 1 81 ? -3.188 -4.107 -2.512 1.00 98.62 81 LEU A N 1
ATOM 662 C CA . LEU A 1 81 ? -1.828 -3.684 -2.841 1.00 98.62 81 LEU A CA 1
ATOM 663 C C . LEU A 1 81 ? -1.489 -2.330 -2.207 1.00 98.62 81 LEU A C 1
ATOM 665 O O . LEU A 1 81 ? -0.421 -2.182 -1.605 1.00 98.62 81 LEU A O 1
ATOM 669 N N . LEU A 1 82 ? -2.385 -1.346 -2.307 1.00 98.50 82 LEU A N 1
ATOM 670 C CA . LEU A 1 82 ? -2.198 -0.032 -1.688 1.00 98.50 82 LEU A CA 1
ATOM 671 C C . LEU A 1 82 ? -2.133 -0.135 -0.161 1.00 98.50 82 LEU A C 1
ATOM 673 O O . LEU A 1 82 ? -1.220 0.430 0.449 1.00 98.50 82 LEU A O 1
ATOM 677 N N . LEU A 1 83 ? -3.013 -0.929 0.447 1.00 98.50 83 LEU A N 1
ATOM 678 C CA . LEU A 1 83 ? -2.994 -1.242 1.873 1.00 98.50 83 LEU A CA 1
ATOM 679 C C . LEU A 1 83 ? -1.646 -1.842 2.298 1.00 98.50 83 LEU A C 1
ATOM 681 O O . LEU A 1 83 ? -1.057 -1.402 3.288 1.00 98.50 83 LEU A O 1
ATOM 685 N N . ALA A 1 84 ? -1.100 -2.785 1.526 1.00 98.25 84 ALA A N 1
ATOM 686 C CA . ALA A 1 84 ? 0.207 -3.374 1.799 1.00 98.25 84 ALA A CA 1
ATOM 687 C C . ALA A 1 84 ? 1.321 -2.317 1.837 1.00 98.25 84 ALA A C 1
ATOM 689 O O . ALA A 1 84 ? 2.209 -2.372 2.693 1.00 98.25 84 ALA A O 1
ATOM 690 N N . THR A 1 85 ? 1.258 -1.305 0.964 1.00 97.69 85 THR A N 1
ATOM 691 C CA . THR A 1 85 ? 2.232 -0.203 0.989 1.00 97.69 85 THR A CA 1
ATOM 692 C C . THR A 1 85 ? 2.125 0.641 2.259 1.00 97.69 85 THR A C 1
ATOM 694 O O . THR A 1 85 ? 3.149 1.062 2.796 1.00 97.69 85 THR A O 1
ATOM 697 N N . MET A 1 86 ? 0.917 0.808 2.810 1.00 97.31 86 MET A N 1
ATOM 698 C CA . MET A 1 86 ? 0.708 1.502 4.084 1.00 97.31 86 MET A CA 1
ATOM 699 C C . MET A 1 86 ? 1.279 0.722 5.274 1.00 97.31 86 MET A C 1
ATOM 701 O O . MET A 1 86 ? 1.842 1.328 6.186 1.00 97.31 86 MET A O 1
ATOM 705 N N . PHE A 1 87 ? 1.200 -0.613 5.256 1.00 96.69 87 PHE A N 1
ATOM 706 C CA . PHE A 1 87 ? 1.799 -1.476 6.284 1.00 96.69 87 PHE A CA 1
ATOM 707 C C . PHE A 1 87 ? 3.330 -1.407 6.304 1.00 96.69 87 P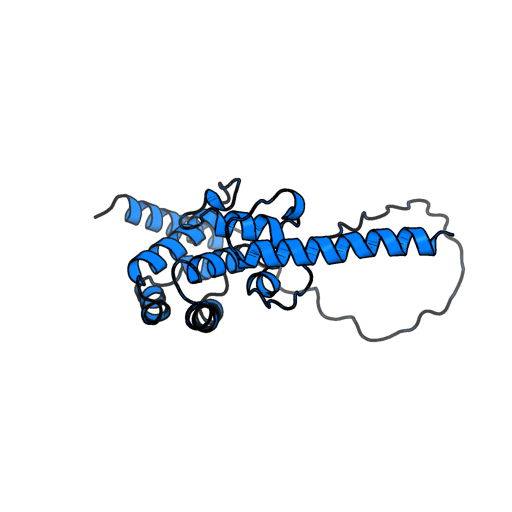HE A C 1
ATOM 709 O O . PHE A 1 87 ? 3.939 -1.524 7.369 1.00 96.69 87 PHE A O 1
ATOM 716 N N . LEU A 1 88 ? 3.944 -1.197 5.139 1.00 94.38 88 LEU A N 1
ATOM 717 C CA . LEU A 1 88 ? 5.396 -1.124 4.960 1.00 94.38 88 LEU A CA 1
ATOM 718 C C . LEU A 1 88 ? 5.980 0.269 5.262 1.00 94.38 88 LEU A C 1
ATOM 720 O O . LEU A 1 88 ? 7.202 0.443 5.274 1.00 94.38 88 LEU A O 1
ATOM 724 N N . ASN A 1 89 ? 5.144 1.267 5.563 1.00 88.44 89 ASN A N 1
ATOM 725 C CA . ASN A 1 89 ? 5.606 2.604 5.924 1.00 88.44 89 ASN A CA 1
ATOM 726 C C . ASN A 1 89 ? 6.344 2.590 7.268 1.00 88.44 89 ASN A C 1
ATOM 728 O O . ASN A 1 89 ? 5.737 2.423 8.325 1.00 88.44 89 ASN A O 1
ATOM 732 N N . LYS A 1 90 ? 7.664 2.823 7.219 1.00 84.12 90 LYS A N 1
ATOM 733 C CA . LYS A 1 90 ? 8.552 2.867 8.399 1.00 84.12 90 LYS A CA 1
ATOM 734 C C . LYS A 1 90 ? 8.464 1.601 9.271 1.00 84.12 90 LYS A C 1
ATOM 736 O O . LYS A 1 90 ? 8.732 1.650 10.466 1.00 84.12 90 LYS A O 1
ATOM 741 N N . THR A 1 91 ? 8.138 0.460 8.668 1.00 88.31 91 THR A N 1
ATOM 742 C CA . THR A 1 91 ? 8.060 -0.840 9.342 1.00 88.31 91 THR A CA 1
ATOM 743 C C . THR A 1 91 ? 8.824 -1.871 8.524 1.00 88.31 91 THR A C 1
ATOM 745 O O . THR A 1 91 ? 8.746 -1.881 7.296 1.00 88.31 91 THR A O 1
ATOM 748 N N . SER A 1 92 ? 9.588 -2.742 9.186 1.00 90.19 92 SER A N 1
ATOM 749 C CA . SER A 1 92 ? 10.299 -3.812 8.485 1.00 90.19 92 SER A CA 1
ATOM 750 C C . SER A 1 92 ? 9.310 -4.790 7.849 1.00 90.19 92 SER A C 1
ATOM 752 O O . SER A 1 92 ? 8.276 -5.120 8.434 1.00 90.19 92 SER A O 1
ATOM 754 N N . CYS A 1 93 ? 9.641 -5.303 6.662 1.00 91.50 93 CYS A N 1
ATOM 755 C CA . CYS A 1 93 ? 8.800 -6.283 5.971 1.00 91.50 93 CYS A CA 1
ATOM 756 C C . CYS A 1 93 ? 8.543 -7.540 6.817 1.00 91.50 93 CYS A C 1
ATOM 758 O O . CYS A 1 93 ? 7.441 -8.076 6.782 1.00 91.50 93 CYS A O 1
ATOM 760 N N . GLN A 1 94 ? 9.525 -7.957 7.623 1.00 92.62 94 GLN A N 1
ATOM 761 C CA . GLN A 1 94 ? 9.434 -9.117 8.515 1.00 92.62 94 GLN A CA 1
ATOM 762 C C . GLN A 1 94 ? 8.300 -8.994 9.539 1.00 92.62 94 GLN A C 1
ATOM 764 O O . GLN A 1 94 ? 7.670 -9.993 9.859 1.00 92.62 94 GLN A O 1
ATOM 769 N N . LYS A 1 95 ? 8.017 -7.780 10.030 1.00 93.94 95 LYS A N 1
ATOM 770 C CA . LYS A 1 95 ? 6.890 -7.529 10.940 1.00 93.94 95 LYS A CA 1
ATOM 771 C C . LYS A 1 95 ? 5.608 -7.195 10.179 1.00 93.94 95 LYS A C 1
ATOM 773 O O . LYS A 1 95 ? 4.535 -7.668 10.533 1.00 93.94 95 LYS A O 1
ATOM 778 N N . ALA A 1 96 ? 5.722 -6.387 9.126 1.00 95.38 96 ALA A N 1
ATOM 779 C CA . ALA A 1 96 ? 4.573 -5.874 8.390 1.00 95.38 96 ALA A CA 1
ATOM 780 C C . ALA A 1 96 ? 3.812 -6.960 7.616 1.00 95.38 96 ALA A C 1
ATOM 782 O O . ALA A 1 96 ? 2.587 -6.953 7.637 1.00 95.38 96 ALA A O 1
ATOM 783 N N . ILE A 1 97 ? 4.508 -7.883 6.940 1.00 95.81 97 ILE A N 1
ATOM 784 C CA . ILE A 1 97 ? 3.864 -8.873 6.060 1.00 95.81 97 ILE A CA 1
ATOM 785 C C . ILE A 1 97 ? 2.999 -9.871 6.847 1.00 95.81 97 ILE A C 1
ATOM 787 O O . ILE A 1 97 ? 1.844 -10.039 6.465 1.00 95.81 97 ILE A O 1
ATOM 791 N N . PRO A 1 98 ? 3.466 -10.501 7.945 1.00 96.69 98 PRO A N 1
ATOM 792 C CA . PRO A 1 98 ? 2.603 -11.377 8.739 1.00 96.69 98 PRO A CA 1
ATOM 793 C C . PRO A 1 98 ? 1.353 -10.654 9.245 1.00 96.69 98 PRO A C 1
ATOM 795 O O . PRO A 1 98 ? 0.244 -11.168 9.117 1.00 96.69 98 PRO A O 1
ATOM 798 N N . GLN A 1 99 ? 1.515 -9.423 9.739 1.00 97.38 99 GLN A N 1
ATOM 799 C CA . GLN A 1 99 ? 0.389 -8.654 10.259 1.00 97.38 99 GLN A CA 1
ATOM 800 C C . GLN A 1 99 ? -0.579 -8.197 9.164 1.00 97.38 99 GLN A C 1
ATOM 802 O O . GLN A 1 99 ? -1.779 -8.116 9.408 1.00 97.38 99 GLN A O 1
ATOM 807 N N . LEU A 1 100 ? -0.083 -7.927 7.954 1.00 98.12 100 LEU A N 1
ATOM 808 C CA . LEU A 1 100 ? -0.922 -7.641 6.793 1.00 98.12 100 LEU A CA 1
ATOM 809 C C . LEU A 1 100 ? -1.850 -8.820 6.488 1.00 98.12 100 LEU A C 1
ATOM 811 O O . LEU A 1 100 ? -3.029 -8.605 6.235 1.00 98.12 100 LEU A O 1
ATOM 815 N N . TRP A 1 101 ? -1.353 -10.056 6.552 1.00 98.12 101 TRP A N 1
ATOM 816 C CA . TRP A 1 101 ? -2.188 -11.237 6.322 1.00 98.12 101 TRP A CA 1
ATOM 817 C C . TRP A 1 101 ? -3.212 -11.457 7.433 1.00 98.12 101 TRP A C 1
ATOM 819 O O . TRP A 1 101 ? -4.368 -11.742 7.131 1.00 98.12 101 TRP A O 1
ATOM 829 N N . VAL A 1 102 ? -2.834 -11.247 8.700 1.00 98.19 102 VAL A N 1
ATOM 830 C CA . VAL A 1 102 ? -3.792 -11.249 9.824 1.00 98.19 102 VAL A CA 1
ATOM 831 C C . VAL A 1 102 ? -4.898 -10.219 9.585 1.00 98.19 102 VAL A C 1
ATOM 833 O O . VAL A 1 102 ? -6.079 -10.521 9.751 1.00 98.19 102 VAL A O 1
ATOM 836 N N . PHE A 1 103 ? -4.523 -9.017 9.146 1.00 98.50 103 PHE A N 1
ATOM 837 C CA . PHE A 1 103 ? -5.464 -7.949 8.836 1.00 98.50 103 PHE A CA 1
ATOM 838 C C . PHE A 1 103 ? -6.396 -8.318 7.677 1.00 98.50 103 PHE A C 1
ATOM 840 O O . PHE A 1 103 ? -7.610 -8.228 7.830 1.00 98.50 103 PHE A O 1
ATOM 847 N N . LEU A 1 104 ? -5.852 -8.766 6.542 1.00 98.44 104 LEU A N 1
ATOM 848 C CA . LEU A 1 104 ? -6.625 -9.119 5.346 1.00 98.44 104 LEU A CA 1
ATOM 849 C C . LEU A 1 104 ? -7.540 -10.329 5.561 1.00 98.44 104 LEU A C 1
ATOM 851 O O . LEU A 1 104 ? -8.604 -10.398 4.954 1.00 98.44 104 LEU A O 1
ATOM 855 N N . ASN A 1 105 ? -7.170 -11.249 6.456 1.00 98.31 105 ASN A N 1
ATOM 856 C CA . ASN A 1 105 ? -8.038 -12.355 6.853 1.00 98.31 105 ASN A CA 1
ATOM 857 C C . ASN A 1 105 ? -9.273 -11.875 7.638 1.00 98.31 105 ASN A C 1
ATOM 859 O O . ASN A 1 105 ? -10.333 -12.486 7.542 1.00 98.31 105 ASN A O 1
ATOM 863 N N . LYS A 1 106 ? -9.155 -10.776 8.402 1.00 98.38 106 LYS A N 1
ATOM 864 C CA . LYS A 1 106 ? -10.282 -10.160 9.125 1.00 98.38 106 LYS A CA 1
ATOM 865 C C . LYS A 1 106 ? -11.072 -9.189 8.234 1.00 98.38 106 LYS A C 1
ATOM 867 O O . LYS A 1 106 ? -12.298 -9.163 8.304 1.00 98.38 106 LYS A O 1
ATOM 872 N N . TRP A 1 107 ? -10.389 -8.427 7.376 1.00 98.50 107 TRP A N 1
ATOM 873 C CA . TRP A 1 107 ? -10.985 -7.446 6.464 1.00 98.50 107 TRP A CA 1
ATOM 874 C C . TRP A 1 107 ? -10.335 -7.496 5.080 1.00 98.50 107 TRP A C 1
ATOM 876 O O . TRP A 1 107 ? -9.332 -6.834 4.815 1.00 98.50 107 TRP A O 1
ATOM 886 N N . SER A 1 108 ? -10.947 -8.255 4.175 1.00 97.62 108 SER A N 1
ATOM 887 C CA . SER A 1 108 ? -10.416 -8.502 2.831 1.00 97.62 108 SER A CA 1
ATOM 888 C C . SER A 1 108 ? -10.804 -7.447 1.786 1.00 97.62 108 SER A C 1
ATOM 890 O O . SER A 1 108 ? -10.409 -7.582 0.631 1.00 97.62 108 SER A O 1
ATOM 892 N N . SER A 1 109 ? -11.584 -6.418 2.145 1.00 98.38 109 SER A N 1
ATOM 893 C CA . SER A 1 109 ? -12.002 -5.352 1.221 1.00 98.38 109 SER A CA 1
ATOM 894 C C . SER A 1 109 ? -12.094 -3.979 1.892 1.00 98.38 109 SER A C 1
ATOM 896 O O . SER A 1 109 ? -12.234 -3.867 3.116 1.00 98.38 109 SER A O 1
ATOM 898 N N . ALA A 1 110 ? -12.086 -2.924 1.072 1.00 98.38 110 ALA A N 1
ATOM 899 C CA . ALA A 1 110 ? -12.266 -1.548 1.526 1.00 98.38 110 ALA A CA 1
ATOM 900 C C . ALA A 1 110 ? -13.590 -1.362 2.283 1.00 98.38 110 ALA A C 1
ATOM 902 O O . ALA A 1 110 ? -13.629 -0.694 3.317 1.00 98.38 110 ALA A O 1
ATOM 903 N N . GLU A 1 111 ? -14.678 -1.980 1.814 1.00 98.56 111 GLU A N 1
ATOM 904 C CA . GLU A 1 111 ? -15.985 -1.927 2.467 1.00 98.56 111 GLU A CA 1
ATOM 905 C C . GLU A 1 111 ? -15.941 -2.575 3.844 1.00 98.56 111 GLU A C 1
ATOM 907 O O . GLU A 1 111 ? -16.545 -2.042 4.776 1.00 98.56 111 GLU A O 1
ATOM 912 N N . ALA A 1 112 ? -15.251 -3.711 3.979 1.00 98.50 112 ALA A N 1
ATOM 913 C CA . ALA A 1 112 ? -15.110 -4.407 5.253 1.00 98.50 112 ALA A CA 1
ATOM 914 C C . ALA A 1 112 ? -14.397 -3.517 6.281 1.00 98.50 112 ALA A C 1
ATOM 916 O O . ALA A 1 112 ? -14.894 -3.364 7.394 1.00 98.50 112 ALA A O 1
ATOM 917 N N . VAL A 1 113 ? -13.310 -2.849 5.880 1.00 98.50 113 VAL A N 1
ATOM 918 C CA . VAL A 1 113 ? -12.591 -1.885 6.731 1.00 98.50 113 VAL A CA 1
ATOM 919 C C . VAL A 1 113 ? -13.453 -0.672 7.087 1.00 98.50 113 VAL A C 1
ATOM 921 O O . VAL A 1 113 ? -13.431 -0.219 8.230 1.00 98.50 113 VAL A O 1
ATOM 924 N N . CYS A 1 114 ? -14.246 -0.147 6.148 1.00 98.06 114 CYS A N 1
ATOM 925 C CA . CYS A 1 114 ? -15.134 0.986 6.431 1.00 98.06 114 CYS A CA 1
ATOM 926 C C . CYS A 1 114 ? -16.185 0.647 7.501 1.00 98.06 114 CYS A C 1
ATOM 928 O O . CYS A 1 114 ? -16.465 1.489 8.352 1.00 98.06 114 CYS A O 1
ATOM 930 N N . ASN A 1 115 ? -16.722 -0.580 7.493 1.00 97.75 115 ASN A N 1
ATOM 931 C CA . ASN A 1 115 ? -17.729 -1.020 8.471 1.00 97.75 115 ASN A CA 1
ATOM 932 C C . ASN A 1 115 ? -17.122 -1.542 9.787 1.00 97.75 115 ASN A C 1
ATOM 934 O O . ASN A 1 115 ? -17.866 -1.827 10.718 1.00 97.75 115 ASN A O 1
ATOM 938 N N . ALA A 1 116 ? -15.804 -1.727 9.864 1.00 97.81 116 ALA A N 1
ATOM 939 C CA . ALA A 1 116 ? -15.142 -2.256 11.052 1.00 97.81 116 ALA A CA 1
ATOM 940 C C . ALA A 1 116 ? -15.058 -1.212 12.172 1.00 97.81 116 ALA A C 1
ATOM 942 O O . ALA A 1 116 ? -14.887 -0.022 11.897 1.00 97.81 116 ALA A O 1
ATOM 943 N N . ASN A 1 117 ? -15.096 -1.645 13.432 1.00 98.00 117 ASN A N 1
ATOM 944 C CA . ASN A 1 117 ? -14.847 -0.754 14.567 1.00 98.00 117 ASN A CA 1
ATOM 945 C C . ASN A 1 117 ? -13.393 -0.264 14.555 1.00 98.00 117 ASN A C 1
ATOM 947 O O . ASN A 1 117 ? -12.486 -0.988 14.133 1.00 98.00 117 ASN A O 1
ATOM 951 N N . MET A 1 118 ? -13.160 0.976 14.987 1.00 97.94 118 MET A N 1
ATOM 952 C CA . MET A 1 118 ? -11.811 1.550 14.963 1.00 97.94 118 MET A CA 1
ATOM 953 C C . MET A 1 118 ? -10.891 0.825 15.951 1.00 97.94 118 MET A C 1
ATOM 955 O O . MET A 1 118 ? -9.744 0.525 15.629 1.00 97.94 118 MET A O 1
ATOM 959 N N . GLU A 1 119 ? -11.419 0.478 17.118 1.00 97.81 119 GLU A N 1
ATOM 960 C CA . GLU A 1 119 ? -10.724 -0.199 18.211 1.00 97.81 119 GLU A CA 1
ATOM 961 C C . GLU A 1 119 ? -10.215 -1.574 17.765 1.00 97.81 119 GLU A C 1
ATOM 963 O O . GLU A 1 119 ? -9.072 -1.941 18.031 1.00 97.81 119 GLU A O 1
ATOM 968 N N . ASP A 1 120 ? -11.029 -2.300 16.993 1.00 98.06 120 ASP A N 1
ATOM 969 C CA . ASP A 1 120 ? -10.651 -3.580 16.398 1.00 98.06 120 ASP A CA 1
ATOM 970 C C . ASP A 1 120 ? -9.457 -3.441 15.442 1.00 98.06 120 ASP A C 1
ATOM 972 O O . ASP A 1 120 ? -8.536 -4.263 15.460 1.00 98.06 120 ASP A O 1
ATOM 976 N N . ILE A 1 121 ? -9.487 -2.425 14.571 1.00 98.25 121 ILE A N 1
ATOM 977 C CA . ILE A 1 121 ? -8.408 -2.140 13.614 1.00 98.25 121 ILE A CA 1
ATOM 978 C C . ILE A 1 121 ? -7.131 -1.794 14.384 1.00 98.25 121 ILE A C 1
ATOM 980 O O . ILE A 1 121 ? -6.058 -2.314 14.071 1.00 98.25 121 ILE A O 1
ATOM 984 N N . VAL A 1 122 ? -7.244 -0.935 15.398 1.00 97.88 122 VAL A N 1
ATOM 985 C CA . VAL A 1 122 ? -6.129 -0.525 16.255 1.00 97.88 122 VAL A CA 1
ATOM 986 C C . VAL A 1 122 ? -5.485 -1.728 16.939 1.00 97.88 122 VAL A C 1
ATOM 988 O O . VAL A 1 122 ? -4.261 -1.862 16.878 1.00 97.88 122 VAL A O 1
ATOM 991 N N . GLU A 1 123 ? -6.279 -2.626 17.522 1.00 97.44 123 GLU A N 1
ATOM 992 C CA . GLU A 1 123 ? -5.757 -3.793 18.236 1.00 97.44 123 GLU A CA 1
ATOM 993 C C . GLU A 1 123 ? -4.970 -4.720 17.298 1.00 97.44 123 GLU A C 1
ATOM 995 O O . GLU A 1 123 ? -3.868 -5.156 17.632 1.00 97.44 123 GLU A O 1
ATOM 1000 N N . VAL A 1 124 ? -5.454 -4.932 16.067 1.00 97.00 124 VAL A N 1
ATOM 1001 C CA . VAL A 1 124 ? -4.716 -5.698 15.04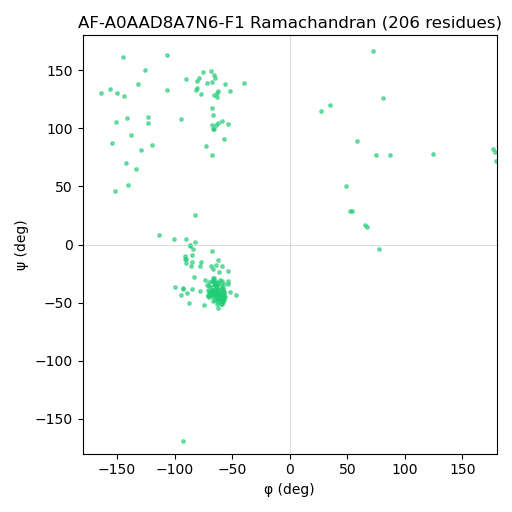6 1.00 97.00 124 VAL A CA 1
ATOM 1002 C C . VAL A 1 124 ? -3.416 -4.994 14.640 1.00 97.00 124 VAL A C 1
ATOM 1004 O O . VAL A 1 124 ? -2.424 -5.652 14.342 1.00 97.00 124 VAL A O 1
ATOM 1007 N N . LEU A 1 125 ? -3.368 -3.664 14.607 1.00 96.50 125 LEU A N 1
ATOM 1008 C CA . LEU A 1 125 ? -2.171 -2.925 14.182 1.00 96.50 125 LEU A CA 1
ATOM 1009 C C . LEU A 1 125 ? -1.153 -2.699 15.304 1.00 96.50 125 LEU A C 1
ATOM 1011 O O . LEU A 1 125 ? 0.000 -2.357 15.022 1.00 96.50 125 LEU A O 1
ATOM 1015 N N . LYS A 1 126 ? -1.555 -2.901 16.560 1.00 94.81 126 LYS A N 1
ATOM 1016 C CA . LYS A 1 126 ? -0.772 -2.635 17.773 1.00 94.81 126 LYS A CA 1
ATOM 1017 C C . LYS A 1 126 ? 0.670 -3.156 17.727 1.00 94.81 126 LYS A C 1
ATOM 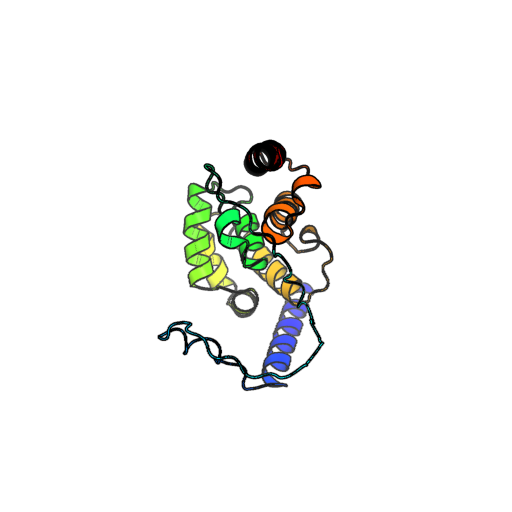1019 O O . LYS A 1 126 ? 1.565 -2.360 18.034 1.00 94.81 126 LYS A O 1
ATOM 1024 N N . PRO A 1 127 ? 0.958 -4.388 17.244 1.00 93.38 127 PRO A N 1
ATOM 1025 C CA . PRO A 1 127 ? 2.327 -4.917 17.188 1.00 93.38 127 PRO A CA 1
ATOM 1026 C C . PRO A 1 127 ? 3.284 -4.152 16.256 1.00 93.38 127 PRO A C 1
ATOM 1028 O O . PRO A 1 127 ? 4.502 -4.310 16.356 1.00 93.38 127 PRO A O 1
ATOM 1031 N N . LEU A 1 128 ? 2.762 -3.338 15.330 1.00 91.56 128 LEU A N 1
ATOM 1032 C CA . LEU A 1 128 ? 3.565 -2.606 14.342 1.00 91.56 128 LEU A CA 1
ATOM 1033 C C . LEU A 1 128 ? 4.009 -1.217 14.825 1.00 91.56 128 LEU A C 1
ATOM 1035 O O . LEU A 1 128 ? 4.879 -0.612 14.194 1.00 91.56 128 LEU A O 1
ATOM 1039 N N . GLY A 1 129 ? 3.433 -0.719 15.925 1.00 86.88 129 GLY A N 1
ATOM 1040 C CA . GLY A 1 129 ? 3.592 0.665 16.373 1.00 86.88 129 GLY A CA 1
ATOM 1041 C C . GLY A 1 129 ? 2.832 1.671 15.495 1.00 86.88 129 GLY A C 1
ATOM 1042 O O . GLY A 1 129 ? 2.364 1.347 14.404 1.00 86.88 129 GLY A O 1
ATOM 1043 N N . LEU A 1 130 ? 2.686 2.911 15.984 1.00 88.62 130 LEU A N 1
ATOM 1044 C CA . LEU A 1 130 ? 1.909 3.978 15.319 1.00 88.62 130 LEU A CA 1
ATOM 1045 C C . LEU A 1 130 ? 0.474 3.547 14.948 1.00 88.62 130 LEU A C 1
ATOM 1047 O O . LEU A 1 130 ? -0.080 4.007 13.949 1.00 88.62 130 LEU A O 1
ATOM 1051 N N . HIS A 1 131 ? -0.098 2.624 15.720 1.00 92.62 131 HIS A N 1
ATOM 1052 C CA . HIS A 1 131 ? -1.294 1.869 15.359 1.00 92.62 131 HIS A CA 1
ATOM 1053 C C . HIS A 1 131 ? -2.538 2.747 15.249 1.00 92.62 131 HIS A C 1
ATOM 1055 O O . HIS A 1 131 ? -3.267 2.587 14.281 1.00 92.62 131 HIS A O 1
ATOM 1061 N N . GLU A 1 132 ? -2.736 3.723 16.139 1.00 94.88 132 GLU A N 1
ATOM 1062 C CA . GLU A 1 132 ? -3.880 4.647 16.071 1.00 94.88 132 GLU A CA 1
ATOM 1063 C C . GLU A 1 132 ? -3.859 5.475 14.783 1.00 94.88 132 GLU A C 1
ATOM 1065 O O . GLU A 1 132 ? -4.775 5.419 13.962 1.00 94.88 132 GLU A O 1
ATOM 1070 N N . LYS A 1 133 ? -2.744 6.173 14.534 1.00 94.31 133 LYS A N 1
ATOM 1071 C CA . LYS A 1 133 ? -2.570 6.980 13.320 1.00 94.31 133 LYS A CA 1
ATOM 1072 C C . LYS A 1 133 ? -2.670 6.128 12.054 1.00 94.31 133 LYS A C 1
ATOM 1074 O O . LYS A 1 133 ? -3.230 6.567 11.050 1.00 94.31 133 LYS A O 1
ATOM 1079 N N . ARG A 1 134 ? -2.118 4.913 12.081 1.00 95.50 134 ARG A N 1
ATOM 1080 C CA . ARG A 1 134 ? -2.183 3.974 10.958 1.00 95.50 134 ARG A CA 1
ATOM 1081 C C . ARG A 1 134 ? -3.609 3.476 10.723 1.00 95.50 134 ARG A C 1
ATOM 1083 O O . ARG A 1 134 ? -4.027 3.454 9.571 1.00 95.50 134 ARG A O 1
ATOM 1090 N N . ALA A 1 135 ? -4.344 3.129 11.778 1.00 97.62 135 ALA A N 1
ATOM 1091 C CA . ALA A 1 135 ? -5.738 2.694 11.716 1.00 97.62 135 ALA A CA 1
ATOM 1092 C C . ALA A 1 135 ? -6.616 3.770 11.070 1.00 97.62 135 ALA A C 1
ATOM 1094 O O . ALA A 1 135 ? -7.311 3.494 10.089 1.00 97.62 135 ALA A O 1
ATOM 1095 N N . GLN A 1 136 ? -6.487 5.015 11.539 1.00 97.69 136 GLN A N 1
ATOM 1096 C CA . GLN A 1 136 ? -7.224 6.145 10.985 1.00 97.69 136 GLN A CA 1
ATOM 1097 C C . GLN A 1 136 ? -6.916 6.350 9.499 1.00 97.69 136 GLN A C 1
ATOM 1099 O O . GLN A 1 136 ? -7.829 6.486 8.686 1.00 97.69 136 GLN A O 1
ATOM 1104 N N . LEU A 1 137 ? -5.634 6.325 9.118 1.00 97.19 137 LEU A N 1
ATOM 1105 C CA . LEU A 1 137 ? -5.238 6.462 7.716 1.00 97.19 137 LEU A CA 1
ATOM 1106 C C . LEU A 1 137 ? -5.792 5.331 6.849 1.00 97.19 137 LEU A C 1
ATOM 1108 O O . LEU A 1 137 ? -6.281 5.612 5.762 1.00 97.19 137 LEU A O 1
ATOM 1112 N N . ILE A 1 138 ? -5.742 4.077 7.307 1.00 98.31 138 ILE A N 1
ATOM 1113 C CA . ILE A 1 138 ? -6.268 2.919 6.568 1.00 98.31 138 ILE A CA 1
ATOM 1114 C C . ILE A 1 138 ? -7.775 3.058 6.337 1.00 98.31 138 ILE A C 1
ATOM 1116 O O . ILE A 1 138 ? -8.254 2.837 5.219 1.00 98.31 138 ILE A O 1
ATOM 1120 N N . LYS A 1 139 ? -8.528 3.460 7.366 1.00 98.19 139 LYS A N 1
ATOM 1121 C CA . LYS A 1 139 ? -9.977 3.644 7.250 1.00 98.19 139 LYS A CA 1
ATOM 1122 C C . LYS A 1 139 ? -10.315 4.804 6.311 1.00 98.19 139 LYS A C 1
ATOM 1124 O O . LYS A 1 139 ? -11.113 4.629 5.393 1.00 98.19 139 LYS A O 1
ATOM 1129 N N . ASN A 1 140 ? -9.621 5.935 6.444 1.00 98.19 140 ASN A N 1
ATOM 1130 C CA . ASN A 1 140 ? -9.781 7.096 5.563 1.00 98.19 140 ASN A CA 1
ATOM 1131 C C . ASN A 1 140 ? -9.429 6.772 4.106 1.00 98.19 140 ASN A C 1
ATOM 1133 O O . ASN A 1 140 ? -10.170 7.135 3.195 1.00 98.19 140 ASN A O 1
ATOM 1137 N N . MET A 1 141 ? -8.319 6.061 3.888 1.00 98.50 141 MET A N 1
ATOM 1138 C CA . MET A 1 141 ? -7.900 5.586 2.570 1.00 98.50 141 MET A CA 1
ATOM 1139 C C . MET A 1 141 ? -8.997 4.733 1.938 1.00 98.50 141 MET A C 1
ATOM 1141 O O . MET A 1 141 ? -9.388 4.995 0.806 1.00 98.50 141 MET A O 1
ATOM 1145 N N . SER A 1 142 ? -9.554 3.785 2.694 1.00 98.62 142 SER A N 1
ATOM 1146 C CA . SER A 1 142 ? -10.605 2.875 2.223 1.00 98.62 142 SER A CA 1
ATOM 1147 C C . SER A 1 142 ? -11.898 3.614 1.863 1.00 98.62 142 SER A C 1
ATOM 1149 O O . SER A 1 142 ? -12.482 3.355 0.813 1.00 98.62 142 SER A O 1
ATOM 1151 N N . VAL A 1 143 ? -12.310 4.598 2.669 1.00 98.25 143 VAL A N 1
ATOM 1152 C CA . VAL A 1 143 ? -13.467 5.456 2.359 1.00 98.25 143 VAL A CA 1
ATOM 1153 C C . VAL A 1 143 ? -13.227 6.260 1.076 1.00 98.25 143 VAL A C 1
ATOM 1155 O O . VAL A 1 143 ? -14.073 6.278 0.182 1.00 98.25 143 VAL A O 1
ATOM 1158 N N . CYS A 1 144 ? -12.074 6.924 0.954 1.00 97.94 144 CYS A N 1
ATOM 1159 C CA . CYS A 1 144 ? -11.726 7.709 -0.234 1.00 97.94 144 CYS A CA 1
ATOM 1160 C C . CYS A 1 144 ? -11.575 6.844 -1.493 1.00 97.94 144 CYS A C 1
ATOM 1162 O O . CYS A 1 144 ? -11.961 7.284 -2.578 1.00 97.94 144 CYS A O 1
ATOM 1164 N N . TYR A 1 145 ? -11.069 5.620 -1.341 1.00 98.38 145 TYR A N 1
ATOM 1165 C CA . TYR A 1 145 ? -10.961 4.638 -2.411 1.00 98.38 145 TYR A CA 1
ATOM 1166 C C . TYR A 1 145 ? -12.344 4.309 -2.984 1.00 98.38 145 TYR A C 1
ATOM 1168 O O . TYR A 1 145 ? -12.556 4.466 -4.186 1.00 98.38 145 TYR A O 1
ATOM 1176 N N . LEU A 1 146 ? -13.310 3.978 -2.117 1.00 98.06 146 LEU A N 1
ATOM 1177 C CA . LEU A 1 146 ? -14.689 3.655 -2.507 1.00 98.06 146 LEU A CA 1
ATOM 1178 C C . LEU A 1 146 ? -15.459 4.843 -3.090 1.00 98.06 146 LEU A C 1
ATOM 1180 O O . LEU A 1 146 ? -16.302 4.660 -3.965 1.00 98.06 146 LEU A O 1
ATOM 1184 N N . LYS A 1 147 ? -15.164 6.073 -2.647 1.00 96.69 147 LYS A N 1
ATOM 1185 C CA . LYS A 1 147 ? -15.741 7.291 -3.244 1.00 96.69 147 LYS A CA 1
ATOM 1186 C C . LYS A 1 147 ? -15.368 7.456 -4.725 1.00 96.69 147 LYS A C 1
ATOM 1188 O O . LYS A 1 147 ? -16.062 8.187 -5.426 1.00 96.69 147 LYS A O 1
ATOM 1193 N N . GLY A 1 148 ? -14.264 6.860 -5.188 1.00 92.62 148 GLY A N 1
ATOM 1194 C CA . GLY A 1 148 ? -13.869 6.846 -6.603 1.00 92.62 148 GLY A CA 1
ATOM 1195 C C . GLY A 1 148 ? -13.506 8.210 -7.211 1.00 92.62 148 GLY A C 1
ATOM 1196 O O . GLY A 1 148 ? -13.478 8.346 -8.429 1.00 92.62 148 GLY A O 1
ATOM 1197 N N . LYS A 1 149 ? -13.240 9.240 -6.394 1.00 91.94 149 LYS A N 1
ATOM 1198 C CA . LYS A 1 149 ? -12.904 10.606 -6.863 1.00 91.94 149 LYS A CA 1
ATOM 1199 C C . LYS A 1 149 ? -11.401 10.856 -7.067 1.00 91.94 149 LYS A C 1
ATOM 1201 O O . LYS A 1 149 ? -11.003 11.989 -7.329 1.00 91.94 149 LYS A O 1
ATOM 1206 N N . TRP A 1 150 ? -10.565 9.834 -6.914 1.00 94.88 150 TRP A N 1
ATOM 1207 C CA . TRP A 1 150 ? -9.110 9.929 -7.042 1.00 94.88 150 TRP A CA 1
ATOM 1208 C C . TRP A 1 150 ? -8.675 9.669 -8.491 1.00 94.88 150 TRP A C 1
ATOM 1210 O O . TRP A 1 150 ? -9.268 8.844 -9.182 1.00 94.88 150 TRP A O 1
ATOM 1220 N N . LYS A 1 151 ? -7.655 10.391 -8.972 1.00 93.31 151 LYS A N 1
ATOM 1221 C CA . LYS A 1 151 ? -7.107 10.212 -10.331 1.00 93.31 151 LYS A CA 1
ATOM 1222 C C . LYS A 1 151 ? -5.837 9.375 -10.311 1.00 93.31 151 LYS A C 1
ATOM 1224 O O . LYS A 1 151 ? -5.585 8.604 -11.229 1.00 93.31 151 LYS A O 1
ATOM 1229 N N . ASN A 1 152 ? -5.024 9.566 -9.278 1.00 93.50 152 ASN A N 1
ATOM 1230 C CA . ASN A 1 152 ? -3.820 8.798 -9.015 1.00 93.50 152 ASN A CA 1
ATOM 1231 C C . ASN A 1 152 ? -3.890 8.234 -7.593 1.00 93.50 152 ASN A C 1
ATOM 1233 O O . ASN A 1 152 ? -4.445 8.890 -6.711 1.00 93.50 152 ASN A O 1
ATOM 1237 N N . PRO A 1 153 ? -3.273 7.076 -7.321 1.00 94.94 153 PRO A N 1
ATOM 1238 C CA . PRO A 1 153 ? -3.258 6.507 -5.977 1.00 94.94 153 PRO A CA 1
ATOM 1239 C C . PRO A 1 153 ? -2.738 7.467 -4.906 1.00 94.94 153 PRO A C 1
ATOM 1241 O O . PRO A 1 153 ? -3.240 7.457 -3.791 1.00 94.94 153 PRO A O 1
ATOM 1244 N N . ARG A 1 154 ? -1.776 8.341 -5.236 1.00 96.00 154 ARG A N 1
ATOM 1245 C CA . ARG A 1 154 ? -1.258 9.374 -4.315 1.00 96.00 154 ARG A CA 1
ATOM 1246 C C . ARG A 1 154 ? -2.281 10.421 -3.854 1.00 96.00 154 ARG A C 1
ATOM 1248 O O . ARG A 1 154 ? -1.967 11.190 -2.952 1.00 96.00 154 ARG A O 1
ATOM 1255 N N . ASP A 1 155 ? -3.448 10.494 -4.493 1.00 95.19 155 ASP A N 1
ATOM 1256 C CA . ASP A 1 155 ? -4.546 11.366 -4.062 1.00 95.19 155 ASP A CA 1
ATOM 1257 C C . ASP A 1 155 ? -5.279 10.765 -2.845 1.00 95.19 155 ASP A C 1
ATOM 1259 O O . ASP A 1 155 ? -6.042 11.453 -2.167 1.00 95.19 155 ASP A O 1
ATOM 1263 N N . LEU A 1 156 ? -5.060 9.475 -2.559 1.00 97.62 156 LEU A N 1
ATOM 1264 C CA . LEU A 1 156 ? -5.655 8.778 -1.427 1.00 97.62 156 LEU A CA 1
ATOM 1265 C C . LEU A 1 156 ? -4.891 9.068 -0.123 1.00 97.62 156 LEU A C 1
ATOM 1267 O O . LEU A 1 156 ? -3.653 9.075 -0.111 1.00 97.62 156 LEU A O 1
ATOM 1271 N N . PRO A 1 157 ? -5.600 9.231 1.011 1.00 97.25 157 PRO A N 1
ATOM 1272 C CA . PRO A 1 157 ? -4.973 9.395 2.318 1.00 97.25 157 PRO A CA 1
ATOM 1273 C C . PRO A 1 157 ? -3.944 8.300 2.620 1.00 97.25 157 PRO A C 1
ATOM 1275 O O . PRO A 1 157 ? -4.210 7.113 2.468 1.00 97.25 157 PRO A O 1
ATOM 1278 N N . GLY A 1 158 ? -2.755 8.697 3.076 1.00 95.81 158 GLY A N 1
ATOM 1279 C CA . GLY A 1 158 ? -1.696 7.761 3.469 1.00 95.81 158 GLY A CA 1
ATOM 1280 C C . GLY A 1 158 ? -0.918 7.112 2.316 1.00 95.81 158 GLY A C 1
ATOM 1281 O O . GLY A 1 158 ? 0.069 6.421 2.583 1.00 95.81 158 GLY A O 1
ATOM 1282 N N . ILE A 1 159 ? -1.290 7.365 1.056 1.00 97.94 159 ILE A N 1
ATOM 1283 C CA . ILE A 1 159 ? -0.568 6.868 -0.117 1.00 97.94 159 ILE A CA 1
ATOM 1284 C C . ILE A 1 159 ? 0.431 7.923 -0.602 1.00 97.94 159 ILE A C 1
ATOM 1286 O O . ILE A 1 159 ? 0.082 8.958 -1.158 1.00 97.94 159 ILE A O 1
ATOM 1290 N N . GLY A 1 160 ? 1.717 7.651 -0.382 1.00 96.31 160 GLY A N 1
ATOM 1291 C CA . GLY A 1 160 ? 2.815 8.477 -0.886 1.00 96.31 160 GLY A CA 1
ATOM 1292 C C . GLY A 1 160 ? 3.349 8.007 -2.241 1.00 96.31 160 GLY A C 1
ATOM 1293 O O . GLY A 1 160 ? 2.810 7.097 -2.870 1.00 96.31 160 GLY A O 1
ATOM 1294 N N . LYS A 1 161 ? 4.494 8.571 -2.653 1.00 97.12 161 LYS A N 1
ATOM 1295 C CA . LYS A 1 161 ? 5.188 8.193 -3.899 1.00 97.12 161 LYS A CA 1
ATOM 1296 C C . LYS A 1 161 ? 5.424 6.679 -4.010 1.00 97.12 161 LYS A C 1
ATOM 1298 O O . LYS A 1 161 ? 5.228 6.115 -5.074 1.00 97.12 161 LYS A O 1
ATOM 1303 N N . TYR A 1 162 ? 5.800 6.019 -2.912 1.00 97.56 162 TYR A N 1
ATOM 1304 C CA . TYR A 1 162 ? 6.025 4.570 -2.894 1.00 97.56 162 TYR A CA 1
ATOM 1305 C C . TYR A 1 162 ? 4.775 3.759 -3.277 1.00 97.56 162 TYR A C 1
ATOM 1307 O O . TYR A 1 162 ? 4.875 2.817 -4.064 1.00 97.56 162 TYR A O 1
ATOM 1315 N N . GLY A 1 163 ? 3.605 4.127 -2.747 1.00 98.12 163 GLY A N 1
ATOM 1316 C CA . GLY A 1 163 ? 2.344 3.458 -3.073 1.00 98.12 163 GLY A CA 1
ATOM 1317 C C . GLY A 1 163 ? 1.890 3.738 -4.505 1.00 98.12 163 GLY A C 1
ATOM 1318 O O . GLY A 1 163 ? 1.505 2.815 -5.216 1.00 98.12 163 GLY A O 1
ATOM 1319 N N . ASP A 1 164 ? 2.042 4.981 -4.963 1.00 98.06 164 ASP A N 1
ATOM 1320 C CA . ASP A 1 164 ? 1.755 5.391 -6.343 1.00 98.06 164 ASP A CA 1
ATOM 1321 C C . ASP A 1 164 ? 2.647 4.678 -7.373 1.00 98.06 164 ASP A C 1
ATOM 1323 O O . ASP A 1 164 ? 2.145 4.124 -8.352 1.00 98.06 164 ASP A O 1
ATOM 1327 N N . ASP A 1 165 ? 3.959 4.615 -7.124 1.00 98.44 165 ASP A N 1
ATOM 1328 C CA . ASP A 1 165 ? 4.900 3.859 -7.953 1.00 98.44 165 ASP A CA 1
ATOM 1329 C C . ASP A 1 165 ? 4.537 2.363 -7.957 1.00 98.44 165 ASP A C 1
ATOM 1331 O O . ASP A 1 165 ? 4.521 1.737 -9.017 1.00 98.44 165 ASP A O 1
ATOM 1335 N N . SER A 1 166 ? 4.213 1.793 -6.787 1.00 98.50 166 SER A N 1
ATOM 1336 C CA . SER A 1 166 ? 3.813 0.385 -6.662 1.00 98.50 166 SER A CA 1
ATOM 1337 C C . SER A 1 166 ? 2.582 0.088 -7.519 1.00 98.50 166 SER A C 1
ATOM 1339 O O . SER A 1 166 ? 2.613 -0.811 -8.353 1.00 98.50 166 SER A O 1
ATOM 1341 N N . TYR A 1 167 ? 1.521 0.878 -7.392 1.00 98.31 167 TYR A N 1
ATOM 1342 C CA . TYR A 1 167 ? 0.310 0.707 -8.191 1.00 98.31 167 TYR A CA 1
ATOM 1343 C C . TYR A 1 167 ? 0.590 0.794 -9.701 1.00 98.31 167 TYR A C 1
ATOM 1345 O O . TYR A 1 167 ? 0.185 -0.077 -10.470 1.00 98.31 167 TYR A O 1
ATOM 1353 N N . LYS A 1 168 ? 1.361 1.796 -10.141 1.00 97.94 168 LYS A N 1
ATOM 1354 C CA . LYS A 1 168 ? 1.701 1.976 -11.564 1.00 97.94 168 LYS A CA 1
ATOM 1355 C C . LYS A 1 168 ? 2.519 0.814 -12.128 1.00 97.94 168 LYS A C 1
ATOM 1357 O O . LYS A 1 168 ? 2.363 0.467 -13.298 1.00 97.94 168 LYS A O 1
ATOM 1362 N N . ILE A 1 169 ? 3.399 0.220 -11.321 1.00 98.19 169 ILE A N 1
ATOM 1363 C CA . ILE A 1 169 ? 4.219 -0.932 -11.719 1.00 98.19 169 ILE A CA 1
ATOM 1364 C C . ILE A 1 169 ? 3.375 -2.208 -11.767 1.00 98.19 169 ILE A C 1
ATOM 1366 O O . ILE A 1 169 ? 3.408 -2.926 -12.766 1.00 98.19 169 ILE A O 1
ATOM 1370 N N . PHE A 1 170 ? 2.652 -2.507 -10.690 1.00 98.25 170 PHE A N 1
ATOM 1371 C CA . PHE A 1 170 ? 2.057 -3.824 -10.470 1.00 98.25 170 PHE A CA 1
ATOM 1372 C C . PHE A 1 170 ? 0.621 -3.928 -10.982 1.00 98.25 170 PHE A C 1
ATOM 1374 O O . PHE A 1 170 ? 0.296 -4.948 -11.580 1.00 98.25 170 PHE A O 1
ATOM 1381 N N . CYS A 1 171 ? -0.197 -2.885 -10.830 1.00 96.62 171 CYS A N 1
ATOM 1382 C CA . CYS A 1 171 ? -1.590 -2.888 -11.281 1.00 96.62 171 CYS A CA 1
ATOM 1383 C C . CYS A 1 171 ? -1.700 -2.442 -12.746 1.00 96.62 171 CYS A C 1
ATOM 1385 O O . CYS A 1 171 ? -2.283 -3.134 -13.574 1.00 96.62 171 CYS A O 1
ATOM 1387 N N . GLU A 1 172 ? -1.078 -1.314 -13.107 1.00 95.56 172 GLU A N 1
ATOM 1388 C CA . GLU A 1 172 ? -1.255 -0.731 -14.450 1.00 95.56 172 GLU A CA 1
ATOM 1389 C C . GLU A 1 172 ? -0.246 -1.213 -15.504 1.00 95.56 172 GLU A C 1
ATOM 1391 O O . GLU A 1 172 ? -0.412 -0.943 -16.694 1.00 95.56 172 GLU A O 1
ATOM 1396 N N . GLY A 1 173 ? 0.861 -1.834 -15.089 1.00 96.12 173 GLY A N 1
ATOM 1397 C CA . GLY A 1 173 ? 1.939 -2.237 -15.998 1.00 96.12 173 GLY A CA 1
ATOM 1398 C C . GLY A 1 173 ? 2.707 -1.085 -16.644 1.00 96.12 173 GLY A C 1
ATOM 1399 O O . GLY A 1 173 ? 3.478 -1.293 -17.583 1.00 96.12 173 GLY A O 1
ATOM 1400 N N . LYS A 1 174 ? 2.573 0.139 -16.127 1.00 96.06 174 LYS A N 1
ATOM 1401 C CA . LYS A 1 174 ? 3.262 1.342 -16.622 1.00 96.06 174 LYS A CA 1
ATOM 1402 C C . LYS A 1 174 ? 4.693 1.469 -16.088 1.00 96.06 174 LYS A C 1
ATOM 1404 O O . LYS A 1 174 ? 5.240 2.567 -16.062 1.00 96.06 174 LYS A O 1
ATOM 1409 N N . TRP A 1 175 ? 5.331 0.360 -15.713 1.00 96.81 175 TRP A N 1
ATOM 1410 C CA . TRP A 1 175 ? 6.643 0.317 -15.054 1.00 96.81 175 TRP A CA 1
ATOM 1411 C C . TRP A 1 175 ? 7.755 1.077 -15.798 1.00 96.81 175 TRP A C 1
ATOM 1413 O O . TRP A 1 175 ? 8.611 1.674 -15.158 1.00 96.81 175 TRP A O 1
ATOM 1423 N N . LYS A 1 176 ? 7.714 1.147 -17.137 1.00 96.19 176 LYS A N 1
ATOM 1424 C CA . LYS A 1 176 ? 8.679 1.918 -17.953 1.00 96.19 176 LYS A CA 1
ATOM 1425 C C . LYS A 1 176 ? 8.601 3.436 -17.756 1.00 96.19 176 LYS A C 1
ATOM 1427 O O . LYS A 1 176 ? 9.534 4.141 -18.116 1.00 96.19 176 LYS A O 1
ATOM 1432 N N . LYS A 1 177 ? 7.471 3.941 -17.253 1.00 96.06 177 LYS A N 1
ATOM 1433 C CA . LYS A 1 177 ? 7.218 5.370 -17.004 1.00 96.06 177 LYS A CA 1
ATOM 1434 C C . LYS A 1 177 ? 7.401 5.744 -15.529 1.00 96.06 177 LYS A C 1
ATOM 1436 O O . LYS A 1 177 ? 7.102 6.872 -15.148 1.00 96.06 177 LYS A O 1
ATOM 1441 N N . VAL A 1 178 ? 7.837 4.802 -14.692 1.00 96.75 178 VAL A N 1
ATOM 1442 C CA . VAL A 1 178 ? 7.984 4.988 -13.246 1.00 96.75 178 VAL A CA 1
ATOM 1443 C C . VAL A 1 178 ? 9.464 5.097 -12.904 1.00 96.75 178 VAL A C 1
ATOM 1445 O O . VAL A 1 178 ? 10.266 4.277 -13.337 1.00 96.75 178 VAL A O 1
ATOM 1448 N N . ASN A 1 179 ? 9.820 6.091 -12.090 1.00 96.69 179 ASN A N 1
ATOM 1449 C CA . ASN A 1 179 ? 11.170 6.264 -11.554 1.00 96.69 179 ASN A CA 1
ATOM 1450 C C . ASN A 1 179 ? 11.124 6.197 -10.015 1.00 96.69 179 ASN A C 1
ATOM 1452 O O . ASN A 1 179 ? 10.938 7.236 -9.364 1.00 96.69 179 ASN A O 1
ATOM 1456 N N . PRO A 1 180 ? 11.175 4.995 -9.410 1.00 97.00 180 PRO A N 1
ATOM 1457 C CA . PRO A 1 180 ? 10.984 4.836 -7.978 1.00 97.00 180 PRO A CA 1
ATOM 1458 C C . PRO A 1 180 ? 12.239 5.191 -7.182 1.00 97.00 180 PRO A C 1
ATOM 1460 O O . PRO A 1 180 ? 13.358 4.875 -7.573 1.00 97.00 180 PRO A O 1
ATOM 1463 N N . THR A 1 181 ? 12.050 5.800 -6.012 1.00 96.38 181 THR A N 1
ATOM 1464 C CA . THR A 1 181 ? 13.142 6.028 -5.049 1.00 96.38 181 THR A CA 1
ATOM 1465 C C . THR A 1 181 ? 13.400 4.789 -4.188 1.00 96.38 181 THR A C 1
ATOM 1467 O O . THR A 1 181 ? 14.532 4.550 -3.761 1.00 96.38 181 THR A O 1
ATOM 1470 N N . ASP A 1 182 ? 12.368 3.965 -3.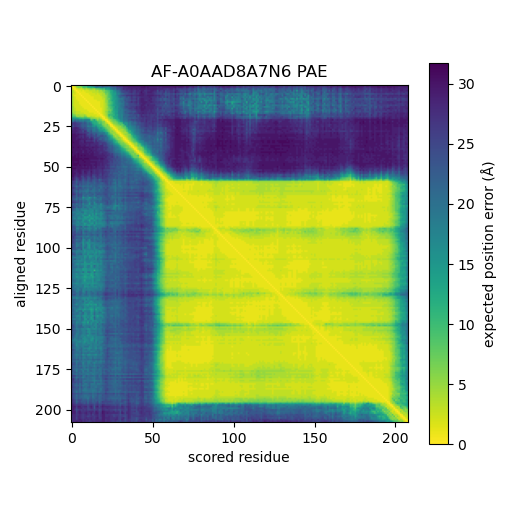974 1.00 96.81 182 ASP A N 1
ATOM 1471 C CA . ASP A 1 182 ? 12.460 2.740 -3.185 1.00 96.81 182 ASP A CA 1
ATOM 1472 C C . ASP A 1 182 ? 13.434 1.722 -3.802 1.00 96.81 182 ASP A C 1
ATOM 1474 O O . ASP A 1 182 ? 13.389 1.400 -4.993 1.00 96.81 182 ASP A O 1
ATOM 1478 N N . LYS A 1 183 ? 14.321 1.182 -2.960 1.00 96.19 183 LYS A N 1
ATOM 1479 C CA . LYS A 1 183 ? 15.387 0.264 -3.380 1.00 96.19 183 LYS A CA 1
ATOM 1480 C C . LYS A 1 183 ? 14.834 -1.046 -3.943 1.00 96.19 183 LYS A C 1
ATOM 1482 O O . LYS A 1 183 ? 15.454 -1.618 -4.836 1.00 96.19 183 LYS A O 1
ATOM 1487 N N . LYS A 1 184 ? 13.717 -1.554 -3.414 1.00 96.88 184 LYS A N 1
ATOM 1488 C CA . LYS A 1 184 ? 13.134 -2.830 -3.849 1.00 96.88 184 LYS A CA 1
ATOM 1489 C C . LYS A 1 184 ? 12.369 -2.666 -5.160 1.00 96.88 184 LYS A C 1
ATOM 1491 O O . LYS A 1 184 ? 12.544 -3.500 -6.043 1.00 96.88 184 LYS A O 1
ATOM 1496 N N . LEU A 1 185 ? 11.629 -1.570 -5.331 1.00 98.06 185 LEU A N 1
ATOM 1497 C CA . LEU A 1 185 ? 10.979 -1.241 -6.603 1.00 98.06 185 LEU A CA 1
ATOM 1498 C C . LEU A 1 185 ? 11.993 -1.043 -7.735 1.00 98.06 185 LEU A C 1
ATOM 1500 O O . LEU A 1 185 ? 11.779 -1.567 -8.825 1.00 98.06 185 LEU A O 1
ATOM 1504 N N . ARG A 1 186 ? 13.124 -0.365 -7.484 1.00 98.25 186 ARG A N 1
ATOM 1505 C CA . ARG A 1 186 ? 14.199 -0.229 -8.489 1.00 98.25 186 ARG A CA 1
ATOM 1506 C C . ARG A 1 186 ? 14.743 -1.583 -8.938 1.00 98.25 186 ARG A C 1
ATOM 1508 O O . ARG A 1 186 ? 14.764 -1.852 -10.133 1.00 98.25 186 ARG A O 1
ATOM 1515 N N . LYS A 1 187 ? 15.068 -2.468 -7.987 1.00 98.25 187 LYS A N 1
ATOM 1516 C CA . LYS A 1 187 ? 15.499 -3.844 -8.292 1.00 98.25 187 LYS A CA 1
ATOM 1517 C C . LYS A 1 187 ? 14.461 -4.609 -9.114 1.00 98.25 187 LYS A C 1
ATOM 1519 O O . LYS A 1 187 ? 14.813 -5.318 -10.050 1.00 98.25 187 LYS A O 1
ATOM 1524 N N . TYR A 1 188 ? 13.179 -4.455 -8.790 1.00 98.38 188 TYR A N 1
ATOM 1525 C CA . TYR A 1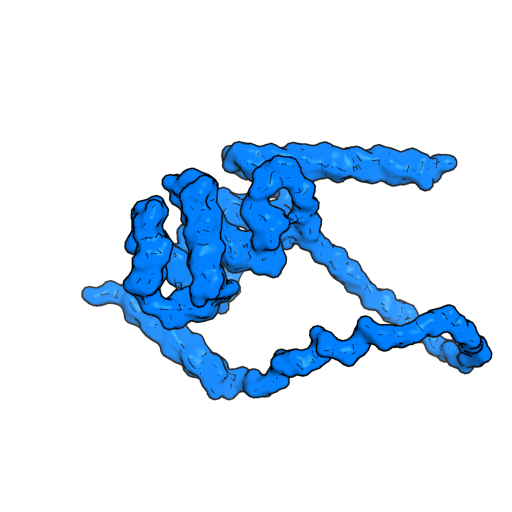 188 ? 12.109 -5.091 -9.554 1.00 98.38 188 TYR A CA 1
ATOM 1526 C C . TYR A 1 188 ? 12.032 -4.552 -10.994 1.00 98.38 188 TYR A C 1
ATOM 1528 O O . TYR A 1 188 ? 11.935 -5.339 -11.930 1.00 98.38 188 TYR A O 1
ATOM 1536 N N . ILE A 1 189 ? 12.157 -3.236 -11.204 1.00 97.88 189 ILE A N 1
ATOM 1537 C CA . ILE A 1 189 ? 12.216 -2.633 -12.548 1.00 97.88 189 ILE A CA 1
ATOM 1538 C C . ILE A 1 189 ? 13.453 -3.096 -13.333 1.00 97.88 189 ILE A C 1
ATOM 1540 O O . ILE A 1 189 ? 13.339 -3.380 -14.526 1.00 97.88 189 ILE A O 1
ATOM 1544 N N . GLU A 1 190 ? 14.621 -3.203 -12.696 1.00 97.00 190 GLU A N 1
ATOM 1545 C CA . GLU A 1 190 ? 15.837 -3.763 -13.310 1.00 97.00 190 GLU A CA 1
ATOM 1546 C C . GLU A 1 190 ? 15.592 -5.208 -13.783 1.00 97.00 190 GLU A C 1
ATOM 1548 O O . GLU A 1 190 ? 15.897 -5.555 -14.927 1.00 97.00 190 GLU A O 1
ATOM 1553 N N . PHE A 1 191 ? 14.943 -6.026 -12.947 1.00 97.31 191 PHE A N 1
ATOM 1554 C CA . PHE A 1 191 ? 14.516 -7.380 -13.304 1.00 97.31 191 PHE A CA 1
ATOM 1555 C C . PHE A 1 191 ? 13.550 -7.398 -14.501 1.00 97.31 191 PHE A C 1
ATOM 1557 O O . PHE A 1 191 ? 13.765 -8.162 -15.445 1.00 97.31 191 PHE A O 1
ATOM 1564 N N . LEU A 1 192 ? 12.520 -6.541 -14.511 1.00 96.75 192 LEU A N 1
ATOM 1565 C CA . LEU A 1 192 ? 11.614 -6.417 -15.659 1.00 96.75 192 LEU A CA 1
ATOM 1566 C C . LEU A 1 192 ? 12.380 -6.024 -16.926 1.00 96.75 192 LEU A C 1
ATOM 1568 O O . LEU A 1 192 ? 12.154 -6.597 -17.991 1.00 96.75 192 LEU A O 1
ATOM 1572 N N . SER A 1 193 ? 13.306 -5.073 -16.812 1.00 95.50 193 SER A N 1
ATOM 1573 C CA . SER A 1 193 ? 14.095 -4.580 -17.941 1.00 95.50 193 SER A CA 1
ATOM 1574 C C . SER A 1 193 ? 14.923 -5.699 -18.567 1.00 95.50 193 SER A C 1
ATOM 1576 O O . SER A 1 193 ? 14.852 -5.880 -19.780 1.00 95.50 193 SER A O 1
ATOM 1578 N N . SER A 1 194 ? 15.611 -6.499 -17.745 1.00 93.75 194 SER A N 1
ATOM 1579 C CA . SER A 1 194 ? 16.363 -7.684 -18.183 1.00 93.75 194 SER A CA 1
ATOM 1580 C C . SER A 1 194 ? 15.465 -8.744 -18.838 1.00 93.75 194 SER A C 1
ATOM 1582 O O . SER A 1 194 ? 15.766 -9.270 -19.911 1.00 93.75 194 SER A O 1
ATOM 1584 N N . LYS A 1 195 ? 14.294 -9.016 -18.250 1.00 91.38 195 LYS A N 1
ATOM 1585 C CA . LYS A 1 195 ? 13.350 -10.007 -18.783 1.00 91.38 195 LYS A CA 1
ATOM 1586 C C . LYS A 1 195 ? 12.800 -9.610 -20.156 1.00 91.38 195 LYS A C 1
ATOM 1588 O O . LYS A 1 195 ? 12.721 -10.440 -21.061 1.00 91.38 195 LYS A O 1
ATOM 1593 N N . TYR A 1 196 ? 12.404 -8.349 -20.320 1.00 89.38 196 TYR A N 1
ATOM 1594 C CA . TYR A 1 196 ? 11.791 -7.871 -21.561 1.00 89.38 196 TYR A CA 1
ATOM 1595 C C . TYR A 1 196 ? 12.801 -7.438 -22.631 1.00 89.38 196 TYR A C 1
ATOM 1597 O O . TYR A 1 196 ? 12.419 -7.378 -23.800 1.00 89.38 196 TYR A O 1
ATOM 1605 N N . SER A 1 197 ? 14.065 -7.170 -22.288 1.00 84.00 197 SER A N 1
ATOM 1606 C CA . SER A 1 197 ? 15.133 -7.023 -23.286 1.00 84.00 197 SER A CA 1
ATOM 1607 C C . SER A 1 197 ? 15.482 -8.375 -23.917 1.00 84.00 197 SER A C 1
ATOM 1609 O O . SER A 1 197 ? 15.514 -8.476 -25.142 1.00 84.00 197 SER A O 1
ATOM 1611 N N . GLY A 1 198 ? 15.613 -9.439 -23.114 1.00 67.88 198 GLY A N 1
ATOM 1612 C CA . GLY A 1 198 ? 15.871 -10.798 -23.610 1.00 67.88 198 GLY A CA 1
ATOM 1613 C C . GLY A 1 198 ? 14.743 -11.371 -24.480 1.00 67.88 198 GLY A C 1
ATOM 1614 O O . GLY A 1 198 ? 15.001 -12.085 -25.446 1.00 67.88 198 GLY A O 1
ATOM 1615 N N . LEU A 1 199 ? 13.486 -11.007 -24.201 1.00 62.66 199 LEU A N 1
ATOM 1616 C CA . LEU A 1 199 ? 12.336 -11.377 -25.042 1.00 62.66 199 LEU A CA 1
ATOM 1617 C C . LEU A 1 199 ? 12.373 -10.738 -26.438 1.00 62.66 199 LEU A C 1
ATOM 1619 O O . LEU A 1 199 ? 11.849 -11.327 -27.381 1.00 62.66 199 LEU A O 1
ATOM 1623 N N . LYS A 1 200 ? 12.964 -9.543 -26.580 1.00 61.66 200 LYS A N 1
ATOM 1624 C CA . LYS A 1 200 ? 13.124 -8.908 -27.894 1.00 61.66 200 LYS A CA 1
ATOM 1625 C C . LYS A 1 200 ? 14.169 -9.636 -28.735 1.00 61.66 200 LYS A C 1
ATOM 1627 O O . LYS A 1 200 ? 13.887 -9.898 -29.893 1.00 61.66 200 LYS A O 1
ATOM 1632 N N . ALA A 1 201 ? 15.307 -10.014 -28.147 1.00 59.47 201 ALA A N 1
ATOM 1633 C CA . ALA A 1 201 ? 16.370 -10.734 -28.855 1.00 59.47 201 ALA A CA 1
ATOM 1634 C C . ALA A 1 201 ? 15.883 -12.084 -29.419 1.00 59.47 201 ALA A C 1
ATOM 1636 O O . ALA A 1 201 ? 16.011 -12.338 -30.611 1.00 59.47 201 ALA A O 1
ATOM 1637 N N . ARG A 1 202 ? 15.197 -12.890 -28.596 1.00 57.72 202 ARG A N 1
ATOM 1638 C CA . ARG A 1 202 ? 14.699 -14.220 -29.003 1.00 57.72 202 ARG A CA 1
ATOM 1639 C C . ARG A 1 202 ? 13.606 -14.187 -30.074 1.00 57.72 202 ARG A C 1
ATOM 1641 O O . ARG A 1 202 ? 13.467 -15.137 -30.833 1.00 57.72 202 ARG A O 1
ATOM 1648 N N . ARG A 1 203 ? 12.796 -13.121 -30.132 1.00 57.91 203 ARG A N 1
ATOM 1649 C CA . ARG A 1 203 ? 11.786 -12.960 -31.194 1.00 57.91 203 ARG A CA 1
ATOM 1650 C C . ARG A 1 203 ? 12.416 -12.640 -32.545 1.00 57.91 203 ARG A C 1
ATOM 1652 O O . ARG A 1 203 ? 11.890 -13.100 -33.547 1.00 57.91 203 ARG A O 1
ATOM 1659 N N . THR A 1 204 ? 13.515 -11.889 -32.560 1.00 58.88 204 THR A N 1
ATOM 1660 C CA . THR A 1 204 ? 14.256 -11.589 -33.789 1.00 58.88 204 THR A CA 1
ATOM 1661 C C . THR A 1 204 ? 14.965 -12.833 -34.331 1.00 58.88 204 THR A C 1
ATOM 1663 O O . THR A 1 204 ? 15.007 -13.023 -35.536 1.00 58.88 204 THR A O 1
ATOM 1666 N N . GLU A 1 205 ? 15.461 -13.709 -33.453 1.00 54.31 205 GLU A N 1
ATOM 1667 C CA . GLU A 1 205 ? 16.111 -14.975 -33.837 1.00 54.31 205 GLU A CA 1
ATOM 1668 C C . GLU A 1 205 ? 15.122 -16.041 -34.336 1.00 54.31 205 GLU A C 1
ATOM 1670 O O . GLU A 1 205 ? 15.471 -16.835 -35.195 1.00 54.31 205 GLU A O 1
ATOM 1675 N N . ALA A 1 206 ? 13.880 -16.056 -33.841 1.00 53.28 206 ALA A N 1
ATOM 1676 C CA . ALA A 1 206 ? 12.852 -17.018 -34.261 1.00 53.28 206 ALA A CA 1
ATOM 1677 C C . ALA A 1 206 ? 12.120 -16.640 -35.570 1.00 53.28 206 ALA A C 1
ATOM 1679 O O . ALA A 1 206 ? 11.164 -17.314 -35.949 1.00 53.28 206 ALA A O 1
ATOM 1680 N N . GLN A 1 207 ? 12.506 -15.534 -36.216 1.00 46.81 207 GLN A N 1
ATOM 1681 C CA . GLN A 1 207 ? 11.923 -15.031 -37.471 1.00 46.81 207 GLN A CA 1
ATOM 1682 C C . GLN A 1 207 ? 12.904 -15.084 -38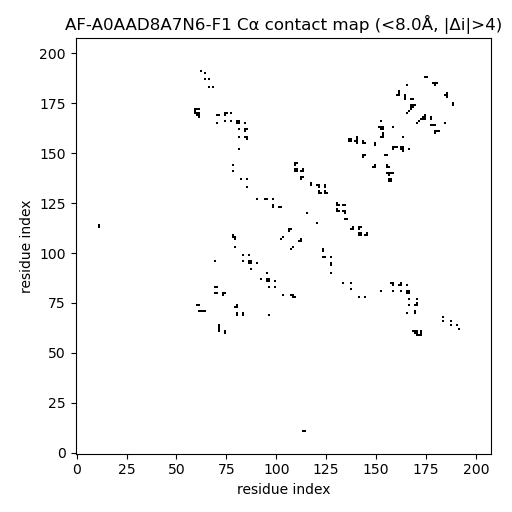.658 1.00 46.81 207 GLN A C 1
ATOM 1684 O O . GLN A 1 207 ? 12.585 -14.551 -39.721 1.00 46.81 207 GLN A O 1
ATOM 1689 N N . ILE A 1 208 ? 14.072 -15.707 -38.474 1.00 42.00 208 ILE A N 1
ATOM 1690 C CA . ILE A 1 208 ? 15.113 -15.950 -39.486 1.00 42.00 208 ILE A CA 1
ATOM 1691 C C . ILE A 1 208 ? 15.195 -17.459 -39.712 1.00 42.00 208 ILE A C 1
ATOM 1693 O O . ILE A 1 208 ? 15.306 -17.861 -40.889 1.00 42.00 208 ILE A O 1
#

Nearest PDB structures (foldseek):
  4ea4-assembly1_A  TM=9.757E-01  e=8.223E-14  Homo sapiens
  4ew0-assembly1_A  TM=9.729E-01  e=8.667E-14  Mus musculus
  4ofe-assembly1_A  TM=9.618E-01  e=1.127E-13  Homo sapiens
  1ngn-assembly1_A  TM=9.749E-01  e=2.479E-13  Mus musculus
  4ew4-assembly1_A  TM=9.741E-01  e=3.978E-13  Mus musculus

Radius of gyration: 22.56 Å; Cα contacts (8 Å, |Δi|>4): 166; chains: 1; bounding box: 48×52×63 Å

Foldseek 3Di:
DDPVVVVLVVLLVVVVCVVPPDDDDPPDDPDPDDDDDDDDDDDDDDPDPDPPVPPPPPFDQQDDDPLPDVLNVCLVPLLLLLLLVLLVVVFDCVQSVVLSVVVCVQPVALNSLSPDDLVVQLVSCVVGPVSNVSSVQSNQQSSVVVVVPDPFSCVGRSRDLSSRLSNCVHHVVVNVVRDDPDPSSVVSSVVVVVVVVVVVVVVVVVVD

InterPro domains:
  IPR011257 DNA glycosylase [SSF48150] (60-191)
  IPR045138 Methyl-CpG binding protein MeCP2/MBD4 [PTHR15074] (57-194)

pLDDT: mean 80.32, std 24.21, range [27.42, 98.62]

Secondary structure (DSSP, 8-state):
--HHHHHHHHHHHHHHHHHHHS-------SSS-----------------------------PPP-TT--THHHHTT-HHHHHHHHHHTTTS-HHHHHHHHHHHHHH--SHHHHHHS-HHHHHHHHGGGS-HHHHHHHHHHHHHHHHHT--SSGGGSTT--HHHHHHHHHHTS--GGG----SHHHHHHHHHHHHHHHHHHHHHHHTT-

Sequence (208 aa):
MDQFEDEVLKLTEQIHKLKNSKHSKKKIKIEKSLVDGTDVLCASGFFGNTSESKTIKHYWTPPRSPYNLVQEVLHHDEWQLLLATMFLNKTSCQKAIPQLWVFLNKWSSAEAVCNANMEDIVEVLKPLGLHEKRAQLIKNMSVCYLKGKWKNPRDLPGIGKYGDDSYKIFCEGKWKKVNPTDKKLRKYIEFLSSKYSGLKARRTEAQI

Organism: Diploptera punctata (NCBI:txid6984)

Solvent-accessible surface area (backbone atoms only — not comparable to full-atom values): 12842 Å² total; per-residue (Å²): 136,58,76,65,58,58,50,53,50,55,49,53,51,49,52,54,51,54,71,74,69,72,79,87,86,86,75,86,90,85,87,88,83,90,75,88,81,82,94,78,88,85,90,77,91,74,97,72,94,69,86,75,74,74,75,76,77,82,73,64,72,58,72,88,59,100,77,70,54,68,51,66,72,30,35,88,39,65,65,61,32,45,51,51,43,52,48,45,60,97,37,57,62,85,63,26,52,62,47,50,51,58,45,39,75,77,37,78,44,48,67,50,45,58,73,45,60,67,67,63,47,23,63,71,34,46,90,72,54,69,18,64,65,48,36,54,33,52,39,50,21,26,49,49,56,73,68,63,81,62,90,50,62,50,70,34,54,77,30,45,71,69,32,30,43,45,43,36,36,33,49,66,53,47,44,93,81,54,85,61,86,50,70,65,58,42,53,50,50,54,52,51,50,57,56,57,52,55,53,53,56,55,53,61,63,74,74,115